Protein 1ELT (pdb70)

Sequence (236 aa):
VVGGRVAQPNSWPWQISLQYKSGSSYYHTCGGSLIRQGWVMTAAHCVDSARTWRVVLGEHNLNTNEGKEQIMTVNSVFIHSGWNSDDVAGGYDIALLRLNTQASLNSAVQLAALPPSNQILPNNNPCYITGWGKTSTGGPLSDSLKQAWLPSVDHATCSSSGWWGSTVKTTMVCAGGGANSGCNGDSGGPLNCQVNGSYYVHGVTSFVSSSGCNASKKPTVFTRVSAYISWMNGIM

Organism: Salmo salar (NCBI:txid8030)

Radius of gyration: 16.13 Å; Cα contacts (8 Å, |Δi|>4): 639; chains: 1; bounding box: 45×37×40 Å

Secondary structure (DSSP, 8-state):
-BSSEEPPTTSSTTEEEEEEEETTEEEEEEEEEEEETTEEEE-HHHHSS---EEEEES-SBTTS--S--EEE-EEEEEE-TT--TT-GGG----EEEEESS----SSS--PPPPPPTT--PPTT--EEEEES--SSTT-PPPSB-EEEE--EE-HHHHTSTTTTGGGS-TTEEEE--SS-B--TT-TT-EEEEEETTEEEEEEEEEE--SS-TT-TT--EEEEEGGGGHHHHHHH-

Structure (mmCIF, N/CA/C/O backbone):
data_1ELT
#
_entry.id   1ELT
#
_cell.length_a   68.000
_cell.length_b   68.000
_cell.length_c   83.980
_cell.angle_alpha   90.00
_cell.angle_beta   90.00
_cell.angle_gamma   90.00
#
_symmetry.space_group_name_H-M   'P 41 21 2'
#
loop_
_entity.id
_entity.type
_entity.pdbx_description
1 polymer ELASTASE
2 non-polymer 'CALCIUM ION'
3 water water
#
loop_
_atom_site.group_PDB
_atom_site.id
_atom_site.type_symbol
_atom_site.label_atom_id
_atom_site.label_alt_id
_atom_site.label_comp_id
_atom_site.label_asym_id
_atom_site.label_entity_id
_atom_site.label_seq_id
_atom_site.pdbx_PDB_ins_code
_atom_site.Cartn_x
_atom_site.Cartn_y
_atom_site.Cartn_z
_atom_site.occupancy
_atom_site.B_iso_or_equiv
_atom_site.auth_seq_id
_atom_site.auth_comp_id
_atom_site.auth_asym_id
_atom_site.auth_atom_id
_atom_site.pdbx_PDB_model_num
ATOM 1 N N . VAL A 1 1 ? 8.849 37.486 87.137 1.00 8.65 16 VAL A N 1
ATOM 2 C CA . VAL A 1 1 ? 9.357 37.572 88.540 1.00 9.34 16 VAL A CA 1
ATOM 3 C C . VAL A 1 1 ? 9.207 36.194 89.200 1.00 11.19 16 VAL A C 1
ATOM 4 O O . VAL A 1 1 ? 8.118 35.610 89.174 1.00 10.10 16 VAL A O 1
ATOM 8 N N . VAL A 1 2 ? 10.316 35.657 89.711 1.00 10.96 17 VAL A N 1
ATOM 9 C CA . VAL A 1 2 ? 10.314 34.355 90.381 1.00 11.14 17 VAL A CA 1
ATOM 10 C C . VAL A 1 2 ? 10.228 34.621 91.888 1.00 11.29 17 VAL A C 1
ATOM 11 O O . VAL A 1 2 ? 11.012 35.406 92.442 1.00 12.01 17 VAL A O 1
ATOM 15 N N . GLY A 1 3 ? 9.264 33.978 92.543 1.00 11.24 18 GLY A N 1
ATOM 16 C CA . GLY A 1 3 ? 9.069 34.181 93.967 1.00 10.87 18 GLY A CA 1
ATOM 17 C C . GLY A 1 3 ? 8.169 35.391 94.130 1.00 11.60 18 GLY A C 1
ATOM 18 O O . GLY A 1 3 ? 7.509 35.805 93.175 1.00 12.85 18 GLY A O 1
ATOM 19 N N . GLY A 1 4 ? 8.127 35.959 95.324 1.00 11.79 19 GLY A N 1
ATOM 20 C CA . GLY A 1 4 ? 7.293 37.126 95.540 1.00 13.55 19 GLY A CA 1
ATOM 21 C C . GLY A 1 4 ? 5.805 36.843 95.450 1.00 14.40 19 GLY A C 1
ATOM 22 O O . GLY A 1 4 ? 5.351 35.737 95.767 1.00 14.39 19 GLY A O 1
ATOM 23 N N . ARG A 1 5 ? 5.047 37.821 94.970 1.00 14.31 20 ARG A N 1
ATOM 24 C CA . ARG A 1 5 ? 3.599 37.663 94.884 1.00 17.39 20 ARG A CA 1
ATOM 25 C C . ARG A 1 5 ? 3.004 38.654 93.898 1.00 15.26 20 ARG A C 1
ATOM 26 O O . ARG A 1 5 ? 3.684 39.579 93.462 1.00 14.34 20 ARG A O 1
ATOM 34 N N . VAL A 1 6 ? 1.724 38.461 93.573 1.00 13.35 21 VAL A N 1
ATOM 35 C CA . VAL A 1 6 ? 1.005 39.361 92.678 1.00 13.01 21 VAL A CA 1
ATOM 36 C C . VAL A 1 6 ? 0.836 40.688 93.440 1.00 12.71 21 VAL A C 1
ATOM 37 O O . VAL A 1 6 ? 0.482 40.697 94.627 1.00 14.47 21 VAL A O 1
ATOM 41 N N . ALA A 1 7 ? 1.168 41.802 92.792 1.00 10.87 22 ALA A N 1
ATOM 42 C CA . ALA A 1 7 ? 1.056 43.114 93.428 1.00 10.03 22 ALA A CA 1
ATOM 43 C C . ALA A 1 7 ? -0.394 43.551 93.548 1.00 11.03 22 ALA A C 1
ATOM 44 O O . ALA A 1 7 ? -1.261 43.025 92.850 1.00 9.86 22 ALA A O 1
ATOM 46 N N . GLN A 1 8 ? -0.665 44.491 94.448 1.00 11.67 23 GLN A N 1
ATOM 47 C CA . GLN A 1 8 ? -2.019 45.026 94.546 1.00 14.33 23 GLN A CA 1
ATOM 48 C C . GLN A 1 8 ? -2.131 45.872 93.273 1.00 14.12 23 GLN A C 1
ATOM 49 O O . GLN A 1 8 ? -1.170 46.546 92.875 1.00 13.16 23 GLN A O 1
ATOM 60 N N . PRO A 1 9 ? -3.297 45.833 92.597 1.00 13.88 24 PRO A N 1
ATOM 61 C CA . PRO A 1 9 ? -3.472 46.598 91.357 1.00 11.77 24 PRO A CA 1
ATOM 62 C C . PRO A 1 9 ? -3.071 48.050 91.440 1.00 10.57 24 PRO A C 1
ATOM 63 O O . PRO A 1 9 ? -3.420 48.750 92.387 1.00 11.78 24 PRO A O 1
ATOM 67 N N . ASN A 1 10 ? -2.272 48.479 90.472 1.00 10.87 25 ASN A N 1
ATOM 68 C CA . ASN A 1 10 ? -1.834 49.867 90.368 1.00 11.46 25 ASN A CA 1
ATOM 69 C C . ASN A 1 10 ? -1.035 50.429 91.557 1.00 11.81 25 ASN A C 1
ATOM 70 O O . ASN A 1 10 ? -1.035 51.645 91.786 1.00 12.76 25 ASN A O 1
ATOM 75 N N . SER A 1 11 ? -0.321 49.564 92.281 1.00 11.12 26 SER A N 1
ATOM 76 C CA . SER A 1 11 ? 0.477 50.010 93.421 1.00 11.18 26 SER A CA 1
ATOM 77 C C . SER A 1 11 ? 1.890 50.488 93.054 1.00 9.76 26 SER A C 1
ATOM 78 O O . SER A 1 11 ? 2.607 50.999 93.901 1.00 11.22 26 SER A O 1
ATOM 81 N N . TRP A 1 12 ? 2.299 50.291 91.804 1.00 8.98 27 TRP A N 1
ATOM 82 C CA . TRP A 1 12 ? 3.618 50.743 91.319 1.00 8.78 27 TRP A CA 1
ATOM 83 C C . TRP A 1 12 ? 3.223 51.506 90.056 1.00 8.13 27 TRP A C 1
ATOM 84 O O . TRP A 1 12 ? 3.459 51.049 88.928 1.00 8.56 27 TRP A O 1
ATOM 95 N N . PRO A 1 13 ? 2.678 52.722 90.230 1.00 9.08 28 PRO A N 1
ATOM 96 C CA . PRO A 1 13 ? 2.210 53.556 89.117 1.00 9.02 28 PRO A CA 1
ATOM 97 C C . PRO A 1 13 ? 3.112 53.988 87.975 1.00 7.87 28 PRO A C 1
ATOM 98 O O . PRO A 1 13 ? 2.610 54.469 86.963 1.00 8.49 28 PRO A O 1
ATOM 102 N N . TRP A 1 14 ? 4.419 53.838 88.124 1.00 6.39 29 TRP A N 1
ATOM 103 C CA . TRP A 1 14 ? 5.341 54.207 87.044 1.00 7.24 29 TRP A CA 1
ATOM 104 C C . TRP A 1 14 ? 5.717 52.987 86.193 1.00 6.87 29 TRP A C 1
ATOM 105 O O . TRP A 1 14 ? 6.399 53.129 85.178 1.00 7.69 29 TRP A O 1
ATOM 116 N N . GLN A 1 15 ? 5.295 51.791 86.611 1.00 5.94 30 GLN A N 1
ATOM 117 C CA . GLN A 1 15 ? 5.602 50.565 85.864 1.00 6.80 30 GLN A CA 1
ATOM 118 C C . GLN A 1 15 ? 4.846 50.558 84.540 1.00 6.72 30 GLN A C 1
ATOM 119 O O . GLN A 1 15 ? 3.643 50.832 84.514 1.00 7.51 30 GLN A O 1
ATOM 125 N N . ILE A 1 16 ? 5.539 50.233 83.451 1.00 6.39 31 ILE A N 1
ATOM 126 C CA . ILE A 1 16 ? 4.896 50.158 82.145 1.00 6.53 31 ILE A CA 1
ATOM 127 C C . ILE A 1 16 ? 5.168 48.797 81.508 1.00 7.33 31 ILE A C 1
ATOM 128 O O . ILE A 1 16 ? 6.088 48.077 81.921 1.00 6.81 31 ILE A O 1
ATOM 133 N N . SER A 1 17 ? 4.319 48.417 80.560 1.00 7.16 32 SER A N 1
ATOM 134 C CA . SER A 1 17 ? 4.483 47.168 79.821 1.00 7.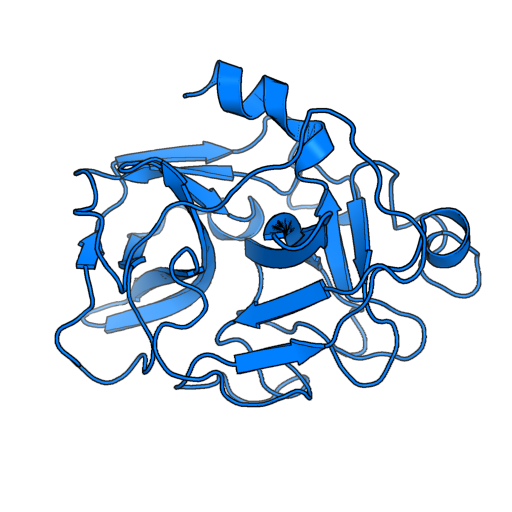14 32 SER A CA 1
ATOM 135 C C . SER A 1 17 ? 4.816 47.556 78.366 1.00 7.69 32 SER A C 1
ATOM 136 O O . SER A 1 17 ? 4.083 48.331 77.752 1.00 7.08 32 SER A O 1
ATOM 139 N N . LEU A 1 18 ? 5.946 47.065 77.855 1.00 6.45 33 LEU A N 1
ATOM 140 C CA . LEU A 1 18 ? 6.379 47.335 76.487 1.00 6.10 33 LEU A CA 1
ATOM 141 C C . LEU A 1 18 ? 6.026 46.105 75.670 1.00 6.91 33 LEU A C 1
ATOM 142 O O . LEU A 1 18 ? 6.488 44.979 75.963 1.00 6.64 33 LEU A O 1
ATOM 147 N N . GLN A 1 19 ? 5.210 46.323 74.647 1.00 6.77 34 GLN A N 1
ATOM 148 C CA . GLN A 1 19 ? 4.719 45.246 73.795 1.00 7.76 34 GLN A CA 1
ATOM 149 C C . GLN A 1 19 ? 5.028 45.501 72.324 1.00 8.32 34 GLN A C 1
ATOM 150 O O . GLN A 1 19 ? 5.207 46.645 71.921 1.00 8.91 34 GLN A O 1
ATOM 156 N N . TYR A 1 20 ? 5.105 44.439 71.528 1.00 7.31 35 TYR A N 1
ATOM 157 C CA . TYR A 1 20 ? 5.366 44.592 70.099 1.00 8.07 35 TYR A CA 1
ATOM 158 C C . TYR A 1 20 ? 4.240 43.921 69.317 1.00 7.89 35 TYR A C 1
ATOM 159 O O . TYR A 1 20 ? 3.620 42.963 69.784 1.00 9.01 35 TYR A O 1
ATOM 168 N N . LYS A 1 21 ? 3.977 44.437 68.128 1.00 8.74 36 LYS A N 1
ATOM 169 C CA . LYS A 1 21 ? 2.918 43.924 67.281 1.00 10.16 36 LYS A CA 1
ATOM 170 C C . LYS A 1 21 ? 3.335 42.699 66.491 1.00 11.13 36 LYS A C 1
ATOM 171 O O . LYS A 1 21 ? 4.467 42.615 66.017 1.00 11.39 36 LYS A O 1
ATOM 177 N N . SER A 1 22 A 2.430 41.739 66.369 1.00 11.29 36 SER A N 1
ATOM 178 C CA . SER A 1 22 A 2.686 40.554 65.574 1.00 13.01 36 SER A CA 1
ATOM 179 C C . SER A 1 22 A 1.322 40.195 65.041 1.00 15.37 36 SER A C 1
ATOM 180 O O . SER A 1 22 A 0.485 39.657 65.769 1.00 15.50 36 SER A O 1
ATOM 183 N N . GLY A 1 23 B 1.089 40.527 63.777 1.00 18.37 36 GLY A N 1
ATOM 184 C CA . GLY A 1 23 B -0.215 40.265 63.193 1.00 21.96 36 GLY A CA 1
ATOM 185 C C . GLY A 1 23 B -1.194 41.209 63.875 1.00 23.64 36 GLY A C 1
ATOM 186 O O . GLY A 1 23 B -0.904 42.394 64.030 1.00 25.17 36 GLY A O 1
ATOM 187 N N . SER A 1 24 C -2.315 40.684 64.350 1.00 25.63 36 SER A N 1
ATOM 188 C CA . SER A 1 24 C -3.313 41.515 65.021 1.00 27.54 36 SER A CA 1
ATOM 189 C C . SER A 1 24 C -3.066 41.600 66.517 1.00 26.57 36 SER A C 1
ATOM 190 O O . SER A 1 24 C -3.766 42.332 67.225 1.00 29.00 36 SER A O 1
ATOM 193 N N . SER A 1 25 ? -2.046 40.897 66.993 1.00 22.63 37 SER A N 1
ATOM 194 C CA . SER A 1 25 ? -1.761 40.871 68.417 1.00 20.65 37 SER A CA 1
ATOM 195 C C . SER A 1 25 ? -0.564 41.693 68.845 1.00 16.25 37 SER A C 1
ATOM 196 O O . SER A 1 25 ? 0.264 42.079 68.024 1.00 15.51 37 SER A O 1
ATOM 199 N N . TYR A 1 26 ? -0.526 41.996 70.139 1.00 13.19 38 TYR A N 1
ATOM 200 C CA . TYR A 1 26 ? 0.591 42.699 70.763 1.00 10.96 38 TYR A CA 1
ATOM 201 C C . TYR A 1 26 ? 1.042 41.766 71.869 1.00 10.45 38 TYR A C 1
ATOM 202 O O . TYR A 1 26 ? 0.212 41.206 72.590 1.00 12.99 38 TYR A O 1
ATOM 211 N N . TYR A 1 27 ? 2.344 41.542 71.958 1.00 8.85 39 TYR A N 1
ATOM 212 C CA . TYR A 1 27 ? 2.901 40.647 72.965 1.00 8.55 39 TYR A CA 1
ATOM 213 C C . TYR A 1 27 ? 3.804 41.396 73.920 1.00 7.24 39 TYR A C 1
ATOM 214 O O . TYR A 1 27 ? 4.658 42.176 73.485 1.00 7.95 39 TYR A O 1
ATOM 223 N N . HIS A 1 28 ? 3.630 41.161 75.217 1.00 7.30 40 HIS A N 1
ATOM 224 C CA . HIS A 1 28 ? 4.479 41.799 76.223 1.00 6.53 40 HIS A CA 1
ATOM 225 C C . HIS A 1 28 ? 5.879 41.212 76.072 1.00 7.73 40 HIS A C 1
ATOM 226 O O . HIS A 1 28 ? 6.041 39.997 75.954 1.00 8.67 40 HIS A O 1
ATOM 233 N N . THR A 1 29 ? 6.892 42.068 76.125 1.00 7.18 41 THR A N 1
ATOM 234 C CA . THR A 1 29 ? 8.258 41.603 76.003 1.00 7.73 41 THR A CA 1
ATOM 235 C C . THR A 1 29 ? 9.181 42.203 77.075 1.00 8.41 41 THR A C 1
ATOM 236 O O . THR A 1 29 ? 10.140 41.559 77.500 1.00 7.75 41 THR A O 1
ATOM 240 N N . CYS A 1 30 ? 8.853 43.396 77.565 1.00 7.35 42 CYS A N 1
ATOM 241 C CA . CYS A 1 30 ? 9.694 44.040 78.570 1.00 5.93 42 CYS A CA 1
ATOM 242 C C . CYS A 1 30 ? 8.930 44.990 79.447 1.00 6.66 42 CYS A C 1
ATOM 243 O O . CYS A 1 30 ? 7.781 45.346 79.157 1.00 7.38 42 CYS A O 1
ATOM 246 N N . GLY A 1 31 ? 9.572 45.361 80.545 1.00 5.28 43 GLY A N 1
ATOM 247 C CA . GLY A 1 31 ? 9.001 46.334 81.455 1.00 7.11 43 GLY A CA 1
ATOM 248 C C . GLY A 1 31 ? 9.685 47.665 81.176 1.00 6.53 43 GLY A C 1
ATOM 249 O O . GLY A 1 31 ? 10.468 47.781 80.228 1.00 5.68 43 GLY A O 1
ATOM 250 N N . GLY A 1 32 ? 9.372 48.665 81.996 1.00 7.50 44 GLY A N 1
ATOM 251 C CA . GLY A 1 32 ? 9.965 49.987 81.858 1.00 6.58 44 GLY A CA 1
ATOM 252 C C . GLY A 1 32 ? 9.418 50.905 82.941 1.00 6.56 44 GLY A C 1
ATOM 253 O O . GLY A 1 32 ? 8.532 50.495 83.709 1.00 6.84 44 GLY A O 1
ATOM 254 N N . SER A 1 33 ? 9.911 52.143 82.990 1.00 5.84 45 SER A N 1
ATOM 255 C CA . SER A 1 33 ? 9.458 53.115 83.982 1.00 6.61 45 SER A CA 1
ATOM 256 C C . SER A 1 33 ? 9.108 54.442 83.319 1.00 7.16 45 SER A C 1
ATOM 257 O O . SER A 1 33 ? 9.847 54.923 82.457 1.00 7.67 45 SER A O 1
ATOM 260 N N . LEU A 1 34 ? 7.963 55.005 83.696 1.00 7.95 46 LEU A N 1
ATOM 261 C CA . LEU A 1 34 ? 7.532 56.305 83.177 1.00 7.04 46 LEU A CA 1
ATOM 262 C C . LEU A 1 34 ? 8.321 57.358 83.978 1.00 7.72 46 LEU A C 1
ATOM 263 O O . LEU A 1 34 ? 8.150 57.467 85.197 1.00 8.59 46 LEU A O 1
ATOM 268 N N . ILE A 1 35 ? 9.189 58.117 83.310 1.00 7.54 47 ILE A N 1
ATOM 269 C CA . ILE A 1 35 ? 10.019 59.105 84.009 1.00 9.79 47 ILE A CA 1
ATOM 270 C C . ILE A 1 35 ? 9.631 60.555 83.782 1.00 10.05 47 ILE A C 1
ATOM 271 O O . ILE A 1 35 ? 10.023 61.427 84.550 1.00 10.85 47 ILE A O 1
ATOM 276 N N . ARG A 1 36 ? 8.873 60.801 82.717 1.00 11.01 48 ARG A N 1
ATOM 277 C CA . ARG A 1 36 ? 8.345 62.130 82.396 1.00 11.72 48 ARG A CA 1
ATOM 278 C C . ARG A 1 36 ? 7.035 61.824 81.681 1.00 11.52 48 ARG A C 1
ATOM 279 O O . ARG A 1 36 ? 6.838 60.695 81.226 1.00 8.78 48 ARG A O 1
ATOM 287 N N . GLN A 1 37 ? 6.135 62.795 81.575 1.00 10.13 49 GLN A N 1
ATOM 288 C CA . GLN A 1 37 ? 4.864 62.517 80.912 1.00 11.59 49 GLN A CA 1
ATOM 289 C C . GLN A 1 37 ? 4.984 61.882 79.526 1.00 9.99 49 GLN A C 1
ATOM 290 O O . GLN A 1 37 ? 4.167 61.044 79.165 1.00 9.48 49 GLN A O 1
ATOM 296 N N . GLY A 1 38 ? 6.007 62.258 78.763 1.00 9.74 50 GLY A N 1
ATOM 297 C CA . GLY A 1 38 ? 6.171 61.690 77.439 1.00 8.65 50 GLY A CA 1
ATOM 298 C C . GLY A 1 38 ? 7.421 60.848 77.254 1.00 7.57 50 GLY A C 1
ATOM 299 O O . GLY A 1 38 ? 7.808 60.570 76.120 1.00 8.44 50 GLY A O 1
ATOM 300 N N . TRP A 1 39 ? 8.009 60.383 78.354 1.00 6.91 51 TRP A N 1
ATOM 301 C CA . TRP A 1 39 ? 9.248 59.609 78.285 1.00 7.42 51 TRP A CA 1
ATOM 302 C C . TRP A 1 39 ? 9.264 58.347 79.138 1.00 6.84 51 TRP A C 1
ATOM 303 O O . TRP A 1 39 ? 8.918 58.380 80.320 1.00 7.77 51 TRP A O 1
ATOM 314 N N . VAL A 1 40 ? 9.772 57.268 78.551 1.00 5.86 52 VAL A N 1
ATOM 315 C CA . VAL A 1 40 ? 9.897 55.990 79.229 1.00 6.93 52 VAL A CA 1
ATOM 316 C C . VAL A 1 40 ? 11.364 55.545 79.211 1.00 8.49 52 VAL A C 1
ATOM 317 O O . VAL A 1 40 ? 12.075 55.731 78.224 1.00 8.00 52 VAL A O 1
ATOM 321 N N . MET A 1 41 ? 11.806 54.973 80.324 1.00 8.27 53 MET A N 1
ATOM 322 C CA . MET A 1 41 ? 13.160 54.459 80.4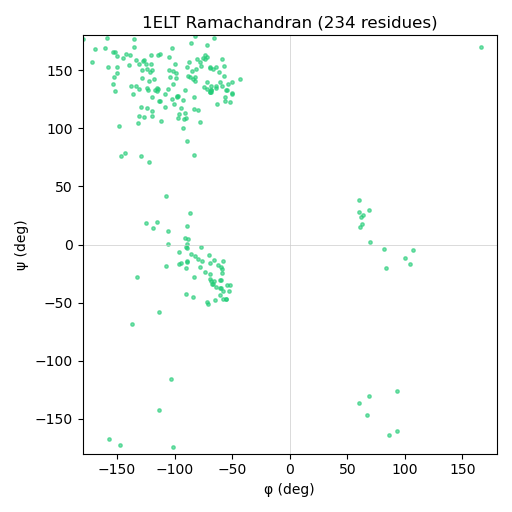66 1.00 7.82 53 MET A CA 1
ATOM 323 C C . MET A 1 41 ? 13.055 52.923 80.467 1.00 8.16 53 MET A C 1
ATOM 324 O O . MET A 1 41 ? 12.229 52.352 81.195 1.00 7.58 53 MET A O 1
ATOM 329 N N . THR A 1 42 ? 13.850 52.258 79.632 1.00 6.60 54 THR A N 1
ATOM 330 C CA . THR A 1 42 ? 13.823 50.799 79.571 1.00 6.27 54 THR A CA 1
ATOM 331 C C . THR A 1 42 ? 15.230 50.297 79.236 1.00 6.21 54 THR A C 1
ATOM 332 O O . THR A 1 42 ? 16.191 51.066 79.269 1.00 5.51 54 THR A O 1
ATOM 336 N N . ALA A 1 43 ? 15.370 49.004 78.982 1.00 6.25 55 ALA A N 1
ATOM 337 C CA . ALA A 1 43 ? 16.677 48.443 78.643 1.00 6.80 55 ALA A CA 1
ATOM 338 C C . ALA A 1 43 ? 16.933 48.522 77.133 1.00 7.67 55 ALA A C 1
ATOM 339 O O . ALA A 1 43 ? 16.015 48.363 76.318 1.00 8.17 55 ALA A O 1
ATOM 341 N N . ALA A 1 44 ? 18.190 48.746 76.761 1.00 6.71 56 ALA A N 1
ATOM 342 C CA . ALA A 1 44 ? 18.561 48.801 75.360 1.00 5.48 56 ALA A CA 1
ATOM 343 C C . ALA A 1 44 ? 18.256 47.467 74.655 1.00 6.14 56 ALA A C 1
ATOM 344 O O . ALA A 1 44 ? 17.808 47.462 73.500 1.00 6.84 56 ALA A O 1
ATOM 346 N N . HIS A 1 45 ? 18.458 46.342 75.348 1.00 4.73 57 HIS A N 1
ATOM 347 C CA . HIS A 1 45 ? 18.204 45.050 74.701 1.00 7.38 57 HIS A CA 1
ATOM 348 C C . HIS A 1 45 ? 16.736 44.806 74.354 1.00 7.83 57 HIS A C 1
ATOM 349 O O . HIS A 1 45 ? 16.422 43.900 73.580 1.00 9.14 57 HIS A O 1
ATOM 356 N N . CYS A 1 46 ? 15.845 45.630 74.902 1.00 6.37 58 CYS A N 1
ATOM 357 C CA . CYS A 1 46 ? 14.424 45.500 74.623 1.00 8.45 58 CYS A CA 1
ATOM 358 C C . CYS A 1 46 ? 14.009 46.182 73.336 1.00 9.04 58 CYS A C 1
ATOM 359 O O . CYS A 1 46 ? 13.047 45.762 72.693 1.00 9.82 58 CYS A O 1
ATOM 362 N N . VAL A 1 47 ? 14.745 47.221 72.951 1.00 8.56 59 VAL A N 1
ATOM 363 C CA . VAL A 1 47 ? 14.369 48.029 71.796 1.00 8.40 59 VAL A CA 1
ATOM 364 C C . VAL A 1 47 ? 15.404 48.205 70.701 1.00 8.63 59 VAL A C 1
ATOM 365 O O . VAL A 1 47 ? 15.257 49.091 69.858 1.00 8.31 59 VAL A O 1
ATOM 369 N N . ASP A 1 48 ? 16.414 47.342 70.672 1.00 8.78 60 ASP A N 1
ATOM 370 C CA . ASP A 1 48 ? 17.431 47.467 69.641 1.00 10.57 60 ASP A CA 1
ATOM 371 C C . ASP A 1 48 ? 17.083 46.743 68.325 1.00 13.23 60 ASP A C 1
ATOM 372 O O . ASP A 1 48 ? 17.961 46.315 67.571 1.00 13.82 60 ASP A O 1
ATOM 377 N N . SER A 1 49 ? 15.786 46.603 68.072 1.00 13.78 61 SER A N 1
ATOM 378 C CA . SER A 1 49 ? 15.271 46.003 66.846 1.00 12.94 61 SER A CA 1
ATOM 379 C C . SER A 1 49 ? 14.180 46.939 66.374 1.00 13.29 61 SER A C 1
ATOM 380 O O . SER A 1 49 ? 13.645 47.726 67.160 1.00 14.22 61 SER A O 1
ATOM 383 N N . ALA A 1 50 ? 13.855 46.864 65.092 1.00 12.53 62 ALA A N 1
ATOM 384 C CA . ALA A 1 50 ? 12.807 47.684 64.523 1.00 12.23 62 ALA A CA 1
ATOM 385 C C . ALA A 1 50 ? 11.470 46.939 64.650 1.00 13.34 62 ALA A C 1
ATOM 386 O O . ALA A 1 50 ? 11.116 46.126 63.800 1.00 17.07 62 ALA A O 1
ATOM 388 N N . ARG A 1 51 ? 10.771 47.140 65.759 1.00 11.78 63 ARG A N 1
ATOM 389 C CA . ARG A 1 51 ? 9.478 46.498 65.953 1.00 11.63 63 ARG A CA 1
ATOM 390 C C . ARG A 1 51 ? 8.435 47.594 66.134 1.00 11.30 63 ARG A C 1
ATOM 391 O O . ARG A 1 51 ? 8.790 48.753 66.345 1.00 11.60 63 ARG A O 1
ATOM 399 N N . THR A 1 52 ? 7.164 47.245 65.976 1.00 11.59 64 THR A N 1
ATOM 400 C CA . THR A 1 52 ? 6.086 48.210 66.177 1.00 11.54 64 THR A CA 1
ATOM 401 C C . THR A 1 52 ? 5.710 48.097 67.644 1.00 11.18 64 THR A C 1
ATOM 402 O O . THR A 1 52 ? 5.145 47.093 68.074 1.00 11.97 64 THR A O 1
ATOM 406 N N . TRP A 1 53 ? 6.053 49.126 68.406 1.00 10.38 65 TRP A N 1
ATOM 407 C CA . TRP A 1 53 ? 5.822 49.153 69.839 1.00 9.13 65 TRP A CA 1
ATOM 408 C C . TRP A 1 53 ? 4.495 49.697 70.346 1.00 9.46 65 TRP A C 1
ATOM 409 O O . TRP A 1 53 ? 3.863 50.560 69.739 1.00 10.57 65 TRP A O 1
ATOM 420 N N . ARG A 1 54 A 4.115 49.207 71.515 1.00 9.74 65 ARG A N 1
ATOM 421 C CA . ARG A 1 54 A 2.941 49.672 72.225 1.00 10.41 65 ARG A CA 1
ATOM 422 C C . ARG A 1 54 A 3.418 49.790 73.668 1.00 9.77 65 ARG A C 1
ATOM 423 O O . ARG A 1 54 A 4.074 48.873 74.185 1.00 10.07 65 ARG A O 1
ATOM 431 N N . VAL A 1 55 ? 3.163 50.933 74.291 1.00 7.61 66 VAL A N 1
ATOM 432 C CA . VAL A 1 55 ? 3.543 51.137 75.678 1.00 7.27 66 VAL A CA 1
ATOM 433 C C . VAL A 1 55 ? 2.243 51.258 76.467 1.00 8.68 66 VAL A C 1
ATOM 434 O O . VAL A 1 55 ? 1.390 52.077 76.129 1.00 8.97 66 VAL A O 1
ATOM 438 N N . VAL A 1 56 ? 2.068 50.411 77.478 1.00 6.55 67 VAL A N 1
ATOM 439 C CA . VAL A 1 56 ? 0.855 50.452 78.289 1.00 7.05 67 VAL A CA 1
ATOM 440 C C . VAL A 1 56 ? 1.133 50.999 79.688 1.00 6.09 67 VAL A C 1
ATOM 441 O O . VAL A 1 56 ? 1.942 50.429 80.440 1.00 6.81 67 VAL A O 1
ATOM 445 N N . LEU A 1 57 ? 0.497 52.121 80.011 1.00 5.71 68 LEU A N 1
ATOM 446 C CA . LEU A 1 57 ? 0.624 52.744 81.324 1.00 6.74 68 LEU A CA 1
ATOM 447 C C . LEU A 1 57 ? -0.616 52.342 82.141 1.00 7.83 68 LEU A C 1
ATOM 448 O O . LEU A 1 57 ? -1.665 52.038 81.557 1.00 8.47 68 LEU A O 1
ATOM 453 N N . GLY A 1 58 ? -0.495 52.351 83.469 1.00 7.61 69 GLY A N 1
ATOM 454 C CA . GLY A 1 58 ? -1.612 52.011 84.348 1.00 7.85 69 GLY A CA 1
ATOM 455 C C . GLY A 1 58 ? -2.122 50.583 84.222 1.00 9.33 69 GLY A C 1
ATOM 456 O O . GLY A 1 58 ? -3.267 50.281 84.583 1.00 9.10 69 GLY A O 1
ATOM 457 N N . GLU A 1 59 ? -1.242 49.695 83.774 1.00 8.85 70 GLU A N 1
ATOM 458 C CA . GLU A 1 59 ? -1.572 48.294 83.553 1.00 7.14 70 GLU A CA 1
ATOM 459 C C . GLU A 1 59 ? -1.466 47.412 84.798 1.00 7.40 70 GLU A C 1
ATOM 460 O O . GLU A 1 59 ? -0.744 47.727 85.744 1.00 7.53 70 GLU A O 1
ATOM 466 N N . HIS A 1 60 ? -2.299 46.377 84.841 1.00 7.05 71 HIS A N 1
ATOM 467 C CA . HIS A 1 60 ? -2.248 45.381 85.913 1.00 7.63 71 HIS A CA 1
ATOM 468 C C . HIS A 1 60 ? -2.406 43.984 85.301 1.00 7.09 71 HIS A C 1
ATOM 469 O O . HIS A 1 60 ? -1.479 43.178 85.368 1.00 7.89 71 HIS A O 1
ATOM 476 N N . ASN A 1 61 ? -3.596 43.687 84.773 1.00 8.01 72 ASN A N 1
ATOM 477 C CA . ASN A 1 61 ? -3.887 42.401 84.122 1.00 9.22 72 ASN A CA 1
ATOM 478 C C . ASN A 1 61 ? -3.718 42.613 82.628 1.00 9.01 72 ASN A C 1
ATOM 479 O O . ASN A 1 61 ? -4.516 43.320 82.002 1.00 6.69 72 ASN A O 1
ATOM 484 N N . LEU A 1 62 ? -2.662 42.047 82.063 1.00 8.64 73 LEU A N 1
ATOM 485 C CA . LEU A 1 62 ? -2.367 42.215 80.638 1.00 10.96 73 LEU A CA 1
ATOM 486 C C . LEU A 1 62 ? -3.475 41.851 79.646 1.00 12.01 73 LEU A C 1
ATOM 487 O O . LEU A 1 62 ? -3.639 42.510 78.619 1.00 12.18 73 LEU A O 1
ATOM 492 N N . ASN A 1 63 ? -4.249 40.825 79.976 1.00 13.94 74 ASN A N 1
ATOM 493 C CA . ASN A 1 63 ? -5.308 40.329 79.093 1.00 16.91 74 ASN A CA 1
ATOM 494 C C . ASN A 1 63 ? -6.694 40.946 79.295 1.00 17.22 74 ASN A C 1
ATOM 495 O O . ASN A 1 63 ? -7.647 40.498 78.667 1.00 19.06 74 ASN A O 1
ATOM 500 N N . THR A 1 64 ? -6.821 41.947 80.160 1.00 16.25 75 THR A N 1
ATOM 501 C CA . THR A 1 64 ? -8.130 42.531 80.430 1.00 17.22 75 THR A CA 1
ATOM 502 C C . THR A 1 64 ? -8.134 44.043 80.289 1.00 15.33 75 THR A C 1
ATOM 503 O O . THR A 1 64 ? -7.177 44.696 80.660 1.00 14.40 75 THR A O 1
ATOM 507 N N . ASN A 1 65 ? -9.210 44.607 79.776 1.00 11.92 76 ASN A N 1
ATOM 508 C CA . ASN A 1 65 ? -9.328 46.054 79.652 1.00 12.43 76 ASN A CA 1
ATOM 509 C C . ASN A 1 65 ? -10.026 46.466 80.955 1.00 11.80 76 ASN A C 1
ATOM 510 O O . ASN A 1 65 ? -11.239 46.340 81.078 1.00 13.21 76 ASN A O 1
ATOM 515 N N . GLU A 1 66 ? -9.244 46.956 81.911 1.00 10.05 77 GLU A N 1
ATOM 516 C CA . GLU A 1 66 ? -9.730 47.333 83.244 1.00 10.78 77 GLU A CA 1
ATOM 517 C C . GLU A 1 66 ? -10.210 48.779 83.404 1.00 11.59 77 GLU A C 1
ATOM 518 O O . GLU A 1 66 ? -10.855 49.127 84.397 1.00 11.05 77 GLU A O 1
ATOM 524 N N . GLY A 1 67 ? -9.869 49.624 82.440 1.00 10.44 78 GLY A N 1
ATOM 525 C CA . GLY A 1 67 ? -10.309 51.001 82.494 1.00 12.11 78 GLY A CA 1
ATOM 526 C C . GLY A 1 67 ? -9.314 52.023 82.996 1.00 14.38 78 GLY A C 1
ATOM 527 O O . GLY A 1 67 ? -9.569 53.220 82.863 1.00 16.95 78 GLY A O 1
ATOM 528 N N . LYS A 1 68 ? -8.198 51.587 83.570 1.00 12.22 79 LYS A N 1
ATOM 529 C CA . LYS A 1 68 ? -7.202 52.535 84.065 1.00 13.32 79 LYS A CA 1
ATOM 530 C C . LYS A 1 68 ? -5.953 52.627 83.186 1.00 12.44 79 LYS A C 1
ATOM 531 O O . LYS A 1 68 ? -5.056 53.423 83.447 1.00 13.38 79 LYS A O 1
ATOM 537 N N . GLU A 1 69 ? -5.930 51.868 82.105 1.00 9.47 80 GLU A N 1
ATOM 538 C CA . GLU A 1 69 ? -4.767 51.870 81.233 1.00 8.54 80 GLU A CA 1
ATOM 539 C C . GLU A 1 69 ? -4.740 53.041 80.260 1.00 8.86 80 GLU A C 1
ATOM 540 O O . GLU A 1 69 ? -5.790 53.560 79.862 1.00 8.57 80 GLU A O 1
ATOM 546 N N . GLN A 1 70 ? -3.529 53.448 79.884 1.00 7.33 81 GLN A N 1
ATOM 547 C CA . GLN A 1 70 ? -3.315 54.484 78.882 1.00 7.92 81 GLN A CA 1
ATOM 548 C C . GLN A 1 70 ? -2.381 53.848 77.853 1.00 8.38 81 GLN A C 1
ATOM 549 O O . GLN A 1 70 ? -1.244 53.498 78.167 1.00 9.45 81 GLN A O 1
ATOM 555 N N . ILE A 1 71 ? -2.926 53.573 76.671 1.00 7.76 82 ILE A N 1
ATOM 556 C CA . ILE A 1 71 ? -2.191 52.952 75.562 1.00 8.21 82 ILE A CA 1
ATOM 557 C C . ILE A 1 71 ? -1.440 54.054 74.821 1.00 8.25 82 ILE A C 1
ATOM 558 O O . ILE A 1 71 ? -2.047 55.056 74.425 1.00 8.25 82 ILE A O 1
ATOM 563 N N . MET A 1 72 ? -0.134 53.876 74.639 1.00 7.92 83 MET A N 1
ATOM 564 C CA . MET A 1 72 ? 0.706 54.887 73.975 1.00 8.64 83 MET A CA 1
ATOM 565 C C . MET A 1 72 ? 1.586 54.283 72.871 1.00 8.74 83 MET A C 1
ATOM 566 O O . MET A 1 72 ? 1.889 53.091 72.883 1.00 8.25 83 MET A O 1
ATOM 571 N N . THR A 1 73 ? 1.978 55.094 71.901 1.00 8.44 84 THR A N 1
ATOM 572 C CA . THR A 1 73 ? 2.864 54.610 70.861 1.00 9.64 84 THR A CA 1
ATOM 573 C C . THR A 1 73 ? 4.209 55.327 71.009 1.00 10.40 84 THR A C 1
ATOM 574 O O . THR A 1 73 ? 4.317 56.325 71.723 1.00 10.19 84 THR A O 1
ATOM 578 N N . VAL A 1 74 ? 5.244 54.796 70.371 1.00 11.98 85 VAL A N 1
ATOM 579 C CA . VAL A 1 74 ? 6.588 55.358 70.479 1.00 11.18 85 VAL A CA 1
ATOM 580 C C . VAL A 1 74 ? 6.974 56.183 69.261 1.00 12.37 85 VAL A C 1
ATOM 581 O O . VAL A 1 74 ? 6.895 55.708 68.137 1.00 11.94 85 VAL A O 1
ATOM 585 N N . ASN A 1 75 ? 7.369 57.427 69.502 1.00 11.59 86 ASN A N 1
ATOM 586 C CA . ASN A 1 75 ? 7.791 58.328 68.444 1.00 13.93 86 ASN A CA 1
ATOM 587 C C . ASN A 1 75 ? 9.270 58.095 68.093 1.00 14.67 86 ASN A C 1
ATOM 588 O O . ASN A 1 75 ? 9.625 57.972 66.916 1.00 15.34 86 ASN A O 1
ATOM 593 N N . SER A 1 76 ? 10.122 57.976 69.111 1.00 13.24 87 SER A N 1
ATOM 594 C CA . SER A 1 76 ? 11.548 57.790 68.870 1.00 13.85 87 SER A CA 1
ATOM 595 C C . SER A 1 76 ? 12.206 56.975 69.980 1.00 11.43 87 SER A C 1
ATOM 596 O O . SER A 1 76 ? 11.815 57.062 71.141 1.00 9.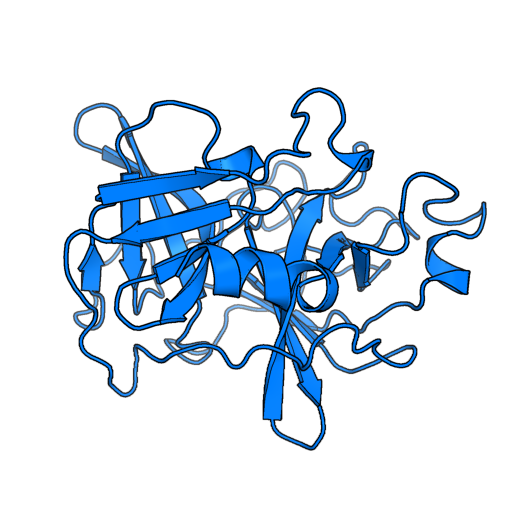61 87 SER A O 1
ATOM 599 N N . VAL A 1 77 ? 13.217 56.199 69.606 1.00 10.65 88 VAL A N 1
ATOM 600 C CA . VAL A 1 77 ? 13.964 55.366 70.536 1.00 9.45 88 VAL A CA 1
ATOM 601 C C . VAL A 1 77 ? 15.402 55.885 70.592 1.00 9.87 88 VAL A C 1
ATOM 602 O O . VAL A 1 77 ? 16.010 56.130 69.555 1.00 10.69 88 VAL A O 1
ATOM 606 N N . PHE A 1 78 ? 15.928 56.068 71.798 1.00 9.04 89 PHE A N 1
ATOM 607 C CA . PHE A 1 78 ? 17.303 56.544 72.002 1.00 10.76 89 PHE A CA 1
ATOM 608 C C . PHE A 1 78 ? 18.050 55.480 72.768 1.00 10.46 89 PHE A C 1
ATOM 609 O O . PHE A 1 78 ? 17.768 55.251 73.953 1.00 11.51 89 PHE A O 1
ATOM 617 N N . ILE A 1 79 ? 18.988 54.820 72.103 1.00 9.40 90 ILE A N 1
ATOM 618 C CA . ILE A 1 79 ? 19.772 53.779 72.750 1.00 10.47 90 ILE A CA 1
ATOM 619 C C . ILE A 1 79 ? 21.139 54.341 73.119 1.00 11.38 90 ILE A C 1
ATOM 620 O O . ILE A 1 79 ? 21.735 55.097 72.339 1.00 10.01 90 ILE A O 1
ATOM 625 N N . HIS A 1 80 ? 21.621 53.998 74.312 1.00 9.46 91 HIS A N 1
ATOM 626 C CA . HIS A 1 80 ? 22.912 54.494 74.756 1.00 9.81 91 HIS A CA 1
ATOM 627 C C . HIS A 1 80 ? 23.988 54.130 73.734 1.00 10.11 91 HIS A C 1
ATOM 628 O O . HIS A 1 80 ? 24.057 52.981 73.280 1.00 9.30 91 HIS A O 1
ATOM 635 N N . SER A 1 81 ? 24.822 55.108 73.379 1.00 11.02 92 SER A N 1
ATOM 636 C CA . SER A 1 81 ? 25.905 54.902 72.406 1.00 12.84 92 SER A CA 1
ATOM 637 C C . SER A 1 81 ? 26.934 53.823 72.772 1.00 10.32 92 SER A C 1
ATOM 638 O O . SER A 1 81 ? 27.645 53.323 71.909 1.00 12.70 92 SER A O 1
ATOM 641 N N . GLY A 1 82 ? 27.031 53.487 74.053 1.00 9.39 93 GLY A N 1
ATOM 642 C CA . GLY A 1 82 ? 27.977 52.470 74.482 1.00 9.33 93 GLY A CA 1
ATOM 643 C C . GLY A 1 82 ? 27.431 51.049 74.472 1.00 8.53 93 GLY A C 1
ATOM 644 O O . GLY A 1 82 ? 28.167 50.098 74.733 1.00 9.38 93 GLY A O 1
ATOM 645 N N . TRP A 1 83 ? 26.154 50.893 74.135 1.00 8.33 94 TRP A N 1
ATOM 646 C CA . TRP A 1 83 ? 25.520 49.577 74.133 1.00 6.81 94 TRP A CA 1
ATOM 647 C C . TRP A 1 83 ? 26.028 48.630 73.056 1.00 7.79 94 TRP A C 1
ATOM 648 O O . TRP A 1 83 ? 26.132 49.009 71.879 1.00 7.03 94 TRP A O 1
ATOM 659 N N . ASN A 1 84 ? 26.353 47.403 73.462 1.00 7.14 95 ASN A N 1
ATOM 660 C CA . ASN A 1 84 ? 26.775 46.369 72.522 1.00 7.81 95 ASN A CA 1
ATOM 661 C C . ASN A 1 84 ? 25.961 45.117 72.853 1.00 7.96 95 ASN A C 1
ATOM 662 O O . ASN A 1 84 ? 26.220 44.447 73.851 1.00 8.30 95 ASN A O 1
ATOM 667 N N . SER A 1 85 ? 24.964 44.813 72.023 1.00 10.66 96 SER A N 1
ATOM 668 C CA . SER A 1 85 ? 24.105 43.648 72.255 1.00 12.45 96 SER A CA 1
ATOM 669 C C . SER A 1 85 ? 24.867 42.341 72.273 1.00 12.72 96 SER A C 1
ATOM 670 O O . SER A 1 85 ? 24.350 41.337 72.757 1.00 14.05 96 SER A O 1
ATOM 673 N N . ASP A 1 86 ? 26.069 42.334 71.700 1.00 10.62 97 ASP A N 1
ATOM 674 C CA . ASP A 1 86 ? 26.874 41.129 71.688 1.00 11.54 97 ASP A CA 1
ATOM 675 C C . ASP A 1 86 ? 27.559 40.938 73.024 1.00 11.81 97 ASP A C 1
ATOM 676 O O . ASP A 1 86 ? 28.107 39.877 73.288 1.00 14.19 97 ASP A O 1
ATOM 681 N N . ASP A 1 87 ? 27.539 41.965 73.861 1.00 10.47 98 ASP A N 1
ATOM 682 C CA . ASP A 1 87 ? 28.193 41.880 75.155 1.00 11.74 98 ASP A CA 1
ATOM 683 C C . ASP A 1 87 ? 27.362 42.622 76.200 1.00 12.29 98 ASP A C 1
ATOM 684 O O . ASP A 1 87 ? 27.687 43.750 76.587 1.00 11.60 98 ASP A O 1
ATOM 689 N N . VAL A 1 88 ? 26.295 41.980 76.669 1.00 12.26 99 VAL A N 1
ATOM 690 C CA . VAL A 1 88 ? 25.422 42.603 77.668 1.00 13.61 99 VAL A CA 1
ATOM 691 C C . VAL A 1 88 ? 26.180 42.928 78.962 1.00 12.51 99 VAL A C 1
ATOM 692 O O . VAL A 1 88 ? 25.879 43.921 79.617 1.00 13.53 99 VAL A O 1
ATOM 696 N N . ALA A 1 89 A 27.203 42.135 79.289 1.00 12.47 99 ALA A N 1
ATOM 697 C CA . ALA A 1 89 A 28.000 42.368 80.498 1.00 12.22 99 ALA A CA 1
ATOM 698 C C . ALA A 1 89 A 28.879 43.621 80.424 1.00 11.97 99 ALA A C 1
ATOM 699 O O . ALA A 1 89 A 29.491 44.009 81.415 1.00 12.79 99 ALA A O 1
ATOM 701 N N . GLY A 1 90 B 28.974 44.236 79.249 1.00 11.54 99 GLY A N 1
ATOM 702 C CA . GLY A 1 90 B 29.748 45.459 79.125 1.00 10.76 99 GLY A CA 1
ATOM 703 C C . GLY A 1 90 B 28.997 46.657 79.716 1.00 10.39 99 GLY A C 1
ATOM 704 O O . GLY A 1 90 B 29.588 47.713 79.963 1.00 10.41 99 GLY A O 1
ATOM 705 N N . GLY A 1 91 ? 27.698 46.493 79.966 1.00 10.12 100 GLY A N 1
ATOM 706 C CA . GLY A 1 91 ? 26.909 47.577 80.523 1.00 8.62 100 GLY A CA 1
ATOM 707 C C . GLY A 1 91 ? 26.213 48.426 79.467 1.00 8.63 100 GLY A C 1
ATOM 708 O O . GLY A 1 91 ? 26.026 47.981 78.328 1.00 7.73 100 GLY A O 1
ATOM 709 N N . TYR A 1 92 ? 25.821 49.642 79.852 1.00 8.32 101 TYR A N 1
ATOM 710 C CA . TYR A 1 92 ? 25.130 50.582 78.962 1.00 8.36 101 TYR A CA 1
ATOM 711 C C . TYR A 1 92 ? 23.780 50.052 78.466 1.00 7.05 101 TYR A C 1
ATOM 712 O O . TYR A 1 92 ? 23.302 50.459 77.394 1.00 6.88 101 TYR A O 1
ATOM 721 N N . ASP A 1 93 ? 23.182 49.131 79.223 1.00 5.79 102 ASP A N 1
ATOM 722 C CA . ASP A 1 93 ? 21.897 48.553 78.840 1.00 6.65 102 ASP A CA 1
ATOM 723 C C . ASP A 1 93 ? 20.776 49.504 79.286 1.00 6.75 102 ASP A C 1
ATOM 724 O O . ASP A 1 93 ? 20.083 49.256 80.275 1.00 6.79 102 ASP A O 1
ATOM 729 N N . ILE A 1 94 ? 20.599 50.587 78.534 1.00 5.98 103 ILE A N 1
ATOM 730 C CA . ILE A 1 94 ? 19.591 51.592 78.856 1.00 7.62 103 ILE A CA 1
ATOM 731 C C . ILE A 1 94 ? 19.137 52.300 77.580 1.00 8.22 103 ILE A C 1
ATOM 732 O O . ILE A 1 94 ? 19.930 52.497 76.638 1.00 8.77 103 ILE A O 1
ATOM 737 N N . ALA A 1 95 ? 17.853 52.630 77.528 1.00 7.76 104 ALA A N 1
ATOM 738 C CA . ALA A 1 95 ? 17.287 53.311 76.372 1.00 7.09 104 ALA A CA 1
ATOM 739 C C . ALA A 1 95 ? 16.130 54.176 76.832 1.00 7.86 104 ALA A C 1
ATOM 740 O O . ALA A 1 95 ? 15.522 53.909 77.871 1.00 7.62 104 ALA A O 1
ATOM 742 N N . LEU A 1 96 ? 15.871 55.244 76.090 1.00 6.58 105 LEU A N 1
ATOM 743 C CA . LEU A 1 96 ? 14.761 56.138 76.395 1.00 6.43 105 LEU A CA 1
ATOM 744 C C . LEU A 1 96 ? 13.824 56.096 75.208 1.00 8.15 105 LEU A C 1
ATOM 745 O O . LEU A 1 96 ? 14.266 56.015 74.057 1.00 8.06 105 LEU A O 1
ATOM 750 N N . LEU A 1 97 ? 12.533 56.142 75.492 1.00 7.44 106 LEU A N 1
ATOM 751 C CA . LEU A 1 97 ? 11.515 56.130 74.453 1.00 8.14 106 LEU A CA 1
ATOM 752 C C . LEU A 1 97 ? 10.725 57.419 74.576 1.00 9.77 106 LEU A C 1
ATOM 753 O O . LEU A 1 97 ? 10.232 57.745 75.662 1.00 8.12 106 LEU A O 1
ATOM 758 N N . ARG A 1 98 ? 10.623 58.148 73.473 1.00 9.92 107 ARG A N 1
ATOM 759 C CA . ARG A 1 98 ? 9.845 59.378 73.425 1.00 12.31 107 ARG A CA 1
ATOM 760 C C . ARG A 1 98 ? 8.488 58.925 72.902 1.00 10.80 107 ARG A C 1
ATOM 761 O O . ARG A 1 98 ? 8.405 58.394 71.799 1.00 11.37 107 ARG A O 1
ATOM 769 N N . LEU A 1 99 ? 7.440 59.093 73.703 1.00 10.76 108 LEU A N 1
ATOM 770 C CA . LEU A 1 99 ? 6.084 58.688 73.315 1.00 9.68 108 LEU A CA 1
ATOM 771 C C . LEU A 1 99 ? 5.464 59.716 72.358 1.00 9.92 108 LEU A C 1
ATOM 772 O O . LEU A 1 99 ? 5.885 60.885 72.318 1.00 9.69 108 LEU A O 1
ATOM 777 N N . ASN A 1 100 ? 4.477 59.281 71.581 1.00 9.27 109 ASN A N 1
ATOM 778 C CA . ASN A 1 100 ? 3.807 60.177 70.643 1.00 10.00 109 ASN A CA 1
ATOM 779 C C . ASN A 1 100 ? 2.954 61.250 71.324 1.00 10.98 109 ASN A C 1
ATOM 780 O O . ASN A 1 100 ? 2.734 62.321 70.757 1.00 13.05 109 ASN A O 1
ATOM 785 N N . THR A 1 101 ? 2.417 60.943 72.499 1.00 10.20 110 THR A N 1
ATOM 786 C CA . THR A 1 101 ? 1.630 61.906 73.256 1.00 11.40 110 THR A CA 1
ATOM 787 C C . THR A 1 101 ? 2.093 61.833 74.704 1.00 11.56 110 THR A C 1
ATOM 788 O O . THR A 1 101 ? 2.959 61.020 75.039 1.00 15.09 110 THR A O 1
ATOM 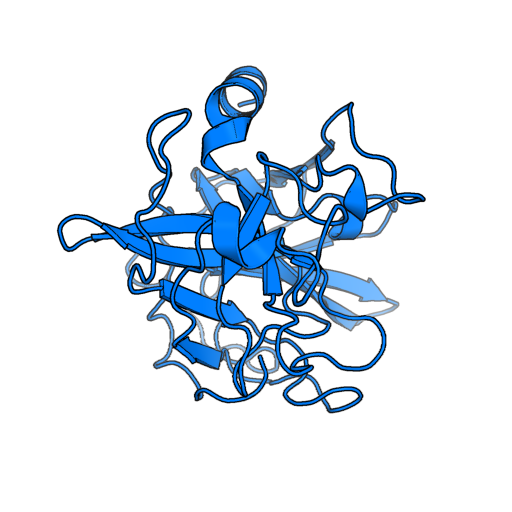792 N N . GLN A 1 102 ? 1.550 62.689 75.564 1.00 11.23 111 GLN A N 1
ATOM 793 C CA . GLN A 1 102 ? 1.933 62.699 76.976 1.00 11.60 111 GLN A CA 1
ATOM 794 C C . GLN A 1 102 ? 0.861 62.056 77.835 1.00 11.54 111 GLN A C 1
ATOM 795 O O . GLN A 1 102 ? -0.336 62.208 77.573 1.00 10.98 111 GLN A O 1
ATOM 801 N N . ALA A 1 103 ? 1.296 61.353 78.872 1.00 9.66 112 ALA A N 1
ATOM 802 C CA . ALA A 1 103 ? 0.385 60.686 79.790 1.00 10.00 112 ALA A CA 1
ATOM 803 C C . ALA A 1 103 ? -0.396 61.675 80.644 1.00 10.45 112 ALA A C 1
ATOM 804 O O . ALA A 1 103 ? 0.068 62.792 80.908 1.00 9.49 112 ALA A O 1
ATOM 806 N N . SER A 1 104 ? -1.591 61.264 81.050 1.00 9.92 113 SER A N 1
ATOM 807 C CA . SER A 1 104 ? -2.405 62.061 81.947 1.00 11.22 113 SER A CA 1
ATOM 808 C C . SER A 1 104 ? -2.076 61.447 83.303 1.00 11.16 113 SER A C 1
ATOM 809 O O . SER A 1 104 ? -2.391 60.283 83.553 1.00 10.99 113 SER A O 1
ATOM 814 N N . LEU A 1 105 ? -1.401 62.202 84.162 1.00 10.30 114 LEU A N 1
ATOM 815 C CA . LEU A 1 105 ? -1.047 61.673 85.471 1.00 10.29 114 LEU A CA 1
ATOM 816 C C . LEU A 1 105 ? -2.259 61.614 86.377 1.00 11.40 114 LEU A C 1
ATOM 817 O O . LEU A 1 105 ? -3.076 62.547 86.413 1.00 12.12 114 LEU A O 1
ATOM 822 N N . ASN A 1 106 ? -2.394 60.497 87.080 1.00 10.68 115 ASN A N 1
ATOM 823 C CA . ASN A 1 106 ? -3.493 60.289 88.016 1.00 10.63 115 ASN A CA 1
ATOM 824 C C . ASN A 1 106 ? -3.084 59.234 89.045 1.00 11.42 115 ASN A C 1
ATOM 825 O O . ASN A 1 106 ? -1.921 58.865 89.109 1.00 11.77 115 ASN A O 1
ATOM 830 N N . SER A 1 107 ? -4.031 58.725 89.823 1.00 12.45 116 SER A N 1
ATOM 831 C CA . SER A 1 107 ? -3.708 57.731 90.840 1.00 13.49 116 SER A CA 1
ATOM 832 C C . SER A 1 107 ? -3.069 56.444 90.304 1.00 13.49 116 SER A C 1
ATOM 833 O O . SER A 1 107 ? -2.264 55.826 90.994 1.00 16.36 116 SER A O 1
ATOM 836 N N . ALA A 1 108 ? -3.412 56.052 89.080 1.00 12.15 117 ALA A N 1
ATOM 837 C CA . ALA A 1 108 ? -2.876 54.827 88.489 1.00 10.23 117 ALA A CA 1
ATOM 838 C C . ALA A 1 108 ? -1.640 55.047 87.623 1.00 9.38 117 ALA A C 1
ATOM 839 O O . ALA A 1 108 ? -0.926 54.086 87.300 1.00 9.72 117 ALA A O 1
ATOM 841 N N . VAL A 1 109 ? -1.392 56.298 87.237 1.00 9.13 118 VAL A N 1
ATOM 842 C CA . VAL A 1 109 ? -0.266 56.637 86.367 1.00 8.91 118 VAL A CA 1
ATOM 843 C C . VAL A 1 109 ? 0.530 57.801 86.933 1.00 10.00 118 VAL A C 1
ATOM 844 O O . VAL A 1 109 ? 0.071 58.949 86.927 1.00 8.97 118 VAL A O 1
ATOM 848 N N . GLN A 1 110 ? 1.743 57.508 87.381 1.00 10.11 119 GLN A N 1
ATOM 849 C CA . GLN A 1 110 ? 2.603 58.523 87.971 1.00 11.46 119 GLN A CA 1
ATOM 850 C C . GLN A 1 110 ? 4.054 58.389 87.525 1.00 11.03 119 GLN A C 1
ATOM 851 O O . GLN A 1 110 ? 4.475 57.331 87.047 1.00 10.33 119 GLN A O 1
ATOM 857 N N . LEU A 1 111 ? 4.822 59.455 87.730 1.00 10.01 120 LEU A N 1
ATOM 858 C CA . LEU A 1 111 ? 6.224 59.471 87.349 1.00 9.45 120 LEU A CA 1
ATOM 859 C C . LEU A 1 111 ? 7.102 58.837 88.424 1.00 10.51 120 LEU A C 1
ATOM 860 O O . LEU A 1 111 ? 6.841 58.971 89.621 1.00 12.01 120 LEU A O 1
ATOM 865 N N . ALA A 1 112 ? 8.124 58.117 87.985 1.00 9.36 121 ALA A N 1
ATOM 866 C CA . ALA A 1 112 ? 9.065 57.482 88.897 1.00 9.02 121 ALA A CA 1
ATOM 867 C C . ALA A 1 112 ? 10.008 58.562 89.423 1.00 10.25 121 ALA A C 1
ATOM 868 O O . ALA A 1 112 ? 10.211 59.591 88.772 1.00 12.42 121 ALA A O 1
ATOM 870 N N . ALA A 1 113 ? 10.557 58.348 90.611 1.00 8.85 122 ALA A N 1
ATOM 871 C CA . ALA A 1 113 ? 11.510 59.285 91.177 1.00 9.85 122 ALA A CA 1
ATOM 872 C C . ALA A 1 113 ? 12.883 58.689 90.867 1.00 11.09 122 ALA A C 1
ATOM 873 O O . ALA A 1 113 ? 13.130 57.507 91.134 1.00 12.16 122 ALA A O 1
ATOM 875 N N . LEU A 1 114 ? 13.756 59.481 90.259 1.00 11.58 123 LEU A N 1
ATOM 876 C CA . LEU A 1 114 ? 15.095 59.005 89.922 1.00 12.31 123 LEU A CA 1
ATOM 877 C C . LEU A 1 114 ? 16.097 59.475 90.974 1.00 12.88 123 LEU A C 1
ATOM 878 O O . LEU A 1 114 ? 15.935 60.549 91.565 1.00 12.36 123 LEU A O 1
ATOM 883 N N . PRO A 1 115 ? 17.139 58.672 91.230 1.00 12.55 124 PRO A N 1
ATOM 884 C CA . PRO A 1 115 ? 18.144 59.044 92.230 1.00 12.97 124 PRO A CA 1
ATOM 885 C C . PRO A 1 115 ? 19.115 60.131 91.768 1.00 13.32 124 PRO A C 1
ATOM 886 O O . PRO A 1 115 ? 19.232 60.407 90.570 1.00 12.46 124 PRO A O 1
ATOM 890 N N . PRO A 1 116 ? 19.784 60.801 92.723 1.00 14.60 125 PRO A N 1
ATOM 891 C CA . PRO A 1 116 ? 20.757 61.851 92.394 1.00 15.68 125 PRO A CA 1
ATOM 892 C C . PRO A 1 116 ? 21.907 61.175 91.629 1.00 15.97 125 PRO A C 1
ATOM 893 O O . PRO A 1 116 ? 22.185 59.979 91.820 1.00 14.75 125 PRO A O 1
ATOM 897 N N . SER A 1 117 ? 22.582 61.931 90.779 1.00 15.25 126 SER A N 1
ATOM 898 C CA . SER A 1 117 ? 23.675 61.394 89.999 1.00 16.53 126 SER A CA 1
ATOM 899 C C . SER A 1 117 ? 24.705 60.713 90.902 1.00 16.44 126 SER A C 1
ATOM 900 O O . SER A 1 117 ? 24.976 61.174 92.005 1.00 16.98 126 SER A O 1
ATOM 903 N N . ASN A 1 118 ? 25.190 59.558 90.457 1.00 16.73 127 ASN A N 1
ATOM 904 C CA . ASN A 1 118 ? 26.210 58.766 91.156 1.00 17.78 127 ASN A CA 1
ATOM 905 C C . ASN A 1 118 ? 25.870 58.242 92.554 1.00 15.96 127 ASN A C 1
ATOM 906 O O . ASN A 1 118 ? 26.757 57.805 93.278 1.00 17.48 127 ASN A O 1
ATOM 911 N N . GLN A 1 119 ? 24.603 58.257 92.943 1.00 14.24 128 GLN A N 1
ATOM 912 C CA . GLN A 1 119 ? 24.259 57.749 94.260 1.00 13.61 128 GLN A CA 1
ATOM 913 C C . GLN A 1 119 ? 24.391 56.229 94.306 1.00 14.11 128 GLN A C 1
ATOM 914 O O . GLN A 1 119 ? 23.921 55.532 93.399 1.00 12.49 128 GLN A O 1
ATOM 920 N N . ILE A 1 120 ? 25.027 55.728 95.365 1.00 13.78 129 ILE A N 1
ATOM 921 C CA . ILE A 1 120 ? 25.245 54.293 95.582 1.00 15.14 129 ILE A CA 1
ATOM 922 C C . ILE A 1 120 ? 24.454 53.848 96.824 1.00 15.76 129 ILE A C 1
ATOM 923 O O . ILE A 1 120 ? 24.471 54.511 97.863 1.00 18.14 129 ILE A O 1
ATOM 928 N N . LEU A 1 121 ? 23.742 52.734 96.704 1.00 15.88 130 LEU A N 1
ATOM 929 C CA . LEU A 1 121 ? 22.945 52.197 97.805 1.00 16.16 130 LEU A CA 1
ATOM 930 C C . LEU A 1 121 ? 23.796 51.385 98.779 1.00 16.61 130 LEU A C 1
ATOM 931 O O . LEU A 1 121 ? 24.738 50.700 98.371 1.00 16.55 130 LEU A O 1
ATOM 936 N N . PRO A 1 122 ? 23.486 51.463 100.081 1.00 17.17 131 PRO A N 1
ATOM 937 C CA . PRO A 1 122 ? 24.277 50.678 101.025 1.00 16.61 131 PRO A CA 1
ATOM 938 C C . PRO A 1 122 ? 23.850 49.222 100.851 1.00 15.87 131 PRO A C 1
ATOM 939 O O . PRO A 1 122 ? 22.794 48.930 100.269 1.00 14.23 131 PRO A O 1
ATOM 943 N N . ASN A 1 123 ? 24.669 48.315 101.349 1.00 14.12 132 ASN A N 1
ATOM 944 C CA . ASN A 1 123 ? 24.372 46.905 101.248 1.00 12.24 132 ASN A CA 1
ATOM 945 C C . ASN A 1 123 ? 23.054 46.582 101.953 1.00 11.42 132 ASN A C 1
ATOM 946 O O . ASN A 1 123 ? 22.728 47.174 102.983 1.00 10.30 132 ASN A O 1
ATOM 951 N N . ASN A 1 124 ? 22.269 45.703 101.338 1.00 10.71 133 ASN A N 1
ATOM 952 C CA . ASN A 1 124 ? 20.998 45.243 101.888 1.00 11.74 133 ASN A CA 1
ATOM 953 C C . ASN A 1 124 ? 19.910 46.299 101.933 1.00 11.23 133 ASN A C 1
ATOM 954 O O . ASN A 1 124 ? 19.059 46.276 102.825 1.00 13.21 133 ASN A O 1
ATOM 959 N N . ASN A 1 125 ? 19.944 47.245 101.000 1.00 11.43 134 ASN A N 1
ATOM 960 C CA . ASN A 1 125 ? 18.905 48.275 100.967 1.00 12.09 134 ASN A CA 1
ATOM 961 C C . ASN A 1 125 ? 17.588 47.611 100.560 1.00 11.63 134 ASN A C 1
ATOM 962 O O . ASN A 1 125 ? 17.563 46.798 99.634 1.00 10.77 134 ASN A O 1
ATOM 967 N N . PRO A 1 126 ? 16.488 47.904 101.283 1.00 12.60 135 PRO A N 1
ATOM 968 C CA . PRO A 1 126 ? 15.202 47.288 100.914 1.00 12.77 135 PRO A CA 1
ATOM 969 C C . PRO A 1 126 ? 14.752 47.736 99.516 1.00 10.82 135 PRO A C 1
ATOM 970 O O . PRO A 1 126 ? 14.686 48.938 99.228 1.00 12.91 135 PRO A O 1
ATOM 974 N N . CYS A 1 127 ? 14.567 46.768 98.625 1.00 9.76 136 CYS A N 1
ATOM 975 C CA . CYS A 1 127 ? 14.137 47.045 97.253 1.00 9.66 136 CYS A CA 1
ATOM 976 C C . CYS A 1 127 ? 13.170 45.953 96.815 1.00 9.88 136 CYS A C 1
ATOM 977 O O . CYS A 1 127 ? 13.125 44.868 97.414 1.00 9.16 136 CYS A O 1
ATOM 980 N N . TYR A 1 128 ? 12.434 46.234 95.741 1.00 8.55 137 TYR A N 1
ATOM 981 C CA . TYR A 1 128 ? 11.476 45.304 95.165 1.00 8.70 137 TYR A CA 1
ATOM 982 C C . TYR A 1 128 ? 11.602 45.341 93.664 1.00 9.32 137 TYR A C 1
ATOM 983 O O . TYR A 1 128 ? 11.738 46.424 93.082 1.00 9.81 137 TYR A O 1
ATOM 992 N N . ILE A 1 129 ? 11.583 44.175 93.033 1.00 9.76 138 ILE A N 1
ATOM 993 C CA . ILE A 1 129 ? 11.602 44.135 91.575 1.00 9.89 138 ILE A CA 1
ATOM 994 C C . ILE A 1 129 ? 10.136 43.927 91.190 1.00 10.22 138 ILE A C 1
ATOM 995 O O . ILE A 1 129 ? 9.392 43.241 91.911 1.00 10.72 138 ILE A O 1
ATOM 1000 N N . THR A 1 130 ? 9.703 44.547 90.098 1.00 8.24 139 THR A N 1
ATOM 1001 C CA . THR A 1 130 ? 8.326 44.396 89.648 1.00 6.99 139 THR A CA 1
ATOM 1002 C C . THR A 1 130 ? 8.305 44.003 88.173 1.00 8.15 139 THR A C 1
ATOM 1003 O O . THR A 1 130 ? 9.226 44.349 87.429 1.00 9.03 139 THR A O 1
ATOM 1007 N N . GLY A 1 131 ? 7.284 43.250 87.757 1.00 7.14 140 GLY A N 1
ATOM 1008 C CA . GLY A 1 131 ? 7.191 42.851 86.365 1.00 6.68 140 GLY A CA 1
ATOM 1009 C C . GLY A 1 131 ? 6.200 41.743 86.062 1.00 7.20 140 GLY A C 1
ATOM 1010 O O . GLY A 1 131 ? 5.663 41.096 86.969 1.00 7.90 140 GLY A O 1
ATOM 1011 N N . TRP A 1 132 ? 5.972 41.527 84.769 1.00 7.15 141 TRP A N 1
ATOM 1012 C CA . TRP A 1 132 ? 5.058 40.502 84.257 1.00 7.03 141 TRP A CA 1
ATOM 1013 C C . TRP A 1 132 ? 5.833 39.321 83.674 1.00 7.47 141 TRP A C 1
ATOM 1014 O O . TRP A 1 132 ? 5.271 38.501 82.954 1.00 7.55 141 TRP A O 1
ATOM 1025 N N . GLY A 1 133 ? 7.135 39.280 83.928 1.00 8.01 142 GLY A N 1
ATOM 1026 C CA . GLY A 1 133 ? 7.968 38.209 83.407 1.00 8.12 142 GLY A CA 1
ATOM 1027 C C . GLY A 1 133 ? 7.689 36.815 83.948 1.00 8.76 142 GLY A C 1
ATOM 1028 O O 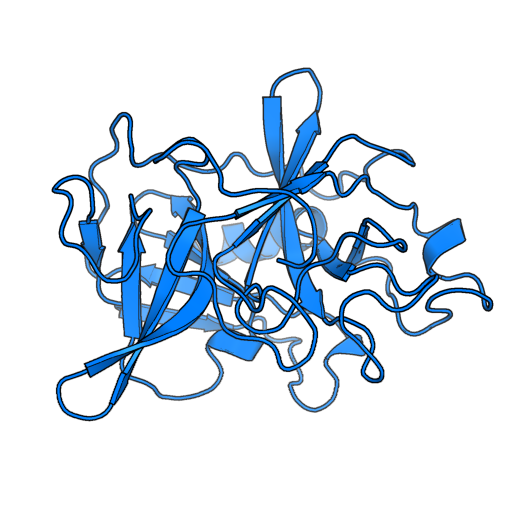. GLY A 1 133 ? 6.861 36.623 84.845 1.00 7.78 142 GLY A O 1
ATOM 1029 N N . LYS A 1 134 ? 8.431 35.849 83.419 1.00 9.41 143 LYS A N 1
ATOM 1030 C CA . LYS A 1 134 ? 8.308 34.444 83.797 1.00 10.94 143 LYS A CA 1
ATOM 1031 C C . LYS A 1 134 ? 8.343 34.246 85.306 1.00 11.54 143 LYS A C 1
ATOM 1032 O O . LYS A 1 134 ? 9.098 34.919 86.027 1.00 9.60 143 LYS A O 1
ATOM 1038 N N . THR A 1 135 ? 7.496 33.335 85.774 1.00 11.09 144 THR A N 1
ATOM 1039 C CA . THR A 1 135 ? 7.383 33.042 87.190 1.00 13.63 144 THR A CA 1
ATOM 1040 C C . THR A 1 135 ? 8.335 31.942 87.659 1.00 15.14 144 THR A C 1
ATOM 1041 O O . THR A 1 135 ? 8.371 31.595 88.837 1.00 14.97 144 THR A O 1
ATOM 1045 N N . SER A 1 136 ? 9.117 31.429 86.718 1.00 16.44 145 SER A N 1
ATOM 1046 C CA . SER A 1 136 ? 10.134 30.410 86.960 1.00 18.31 145 SER A CA 1
ATOM 1047 C C . SER A 1 136 ? 10.903 30.286 85.648 1.00 18.56 145 SER A C 1
ATOM 1048 O O . SER A 1 136 ? 10.411 30.715 84.598 1.00 17.16 145 SER A O 1
ATOM 1051 N N . THR A 1 137 ? 12.138 29.795 85.712 1.00 18.98 147 THR A N 1
ATOM 1052 C CA . THR A 1 137 ? 12.942 29.640 84.507 1.00 19.63 147 THR A CA 1
ATOM 1053 C C . THR A 1 137 ? 12.146 28.770 83.536 1.00 21.14 147 THR A C 1
ATOM 1054 O O . THR A 1 137 ? 11.658 27.701 83.914 1.00 22.64 147 THR A O 1
ATOM 1058 N N . GLY A 1 138 ? 11.965 29.246 82.311 1.00 21.27 148 GLY A N 1
ATOM 1059 C CA . GLY A 1 138 ? 11.212 28.481 81.333 1.00 24.27 148 GLY A CA 1
ATOM 1060 C C . GLY A 1 138 ? 9.723 28.399 81.632 1.00 25.88 148 GLY A C 1
ATOM 1061 O O . GLY A 1 138 ? 8.974 27.738 80.902 1.00 27.49 148 GLY A O 1
ATOM 1062 N N . GLY A 1 139 ? 9.300 29.062 82.708 1.00 25.62 149 GLY A N 1
ATOM 1063 C CA . GLY A 1 139 ? 7.902 29.076 83.098 1.00 24.07 149 GLY A CA 1
ATOM 1064 C C . GLY A 1 139 ? 7.099 30.109 82.322 1.00 24.04 149 GLY A C 1
ATOM 1065 O O . GLY A 1 139 ? 7.650 30.862 81.508 1.00 23.58 149 GLY A O 1
ATOM 1066 N N . PRO A 1 140 ? 5.789 30.205 82.581 1.00 22.72 150 PRO A N 1
ATOM 1067 C CA . PRO A 1 140 ? 4.961 31.176 81.857 1.00 21.17 150 PRO A CA 1
ATOM 1068 C C . PRO A 1 140 ? 5.058 32.608 82.406 1.00 17.93 150 PRO A C 1
ATOM 1069 O O . PRO A 1 140 ? 5.480 32.820 83.548 1.00 16.02 150 PRO A O 1
ATOM 1073 N N . LEU A 1 141 ? 4.679 33.577 81.572 1.00 16.85 151 LEU A N 1
ATOM 1074 C CA . LEU A 1 141 ? 4.653 34.980 81.972 1.00 15.86 151 LEU A CA 1
ATOM 1075 C C . LEU A 1 141 ? 3.481 35.125 82.941 1.00 14.58 151 LEU A C 1
ATOM 1076 O O . LEU A 1 141 ? 2.585 34.282 82.971 1.00 15.50 151 LEU A O 1
ATOM 1081 N N . SER A 1 142 ? 3.472 36.190 83.724 1.00 11.39 152 SER A N 1
ATOM 1082 C CA . SER A 1 142 ? 2.385 36.408 84.667 1.00 11.17 152 SER A CA 1
ATOM 1083 C C . SER A 1 142 ? 1.366 37.384 84.083 1.00 11.62 152 SER A C 1
ATOM 1084 O O . SER A 1 142 ? 1.733 38.484 83.667 1.00 11.81 152 SER A O 1
ATOM 1087 N N . ASP A 1 143 ? 0.087 37.009 84.071 1.00 9.33 153 ASP A N 1
ATOM 1088 C CA . ASP A 1 143 ? -0.937 37.907 83.530 1.00 9.78 153 ASP A CA 1
ATOM 1089 C C . ASP A 1 143 ? -1.040 39.175 84.370 1.00 9.54 153 ASP A C 1
ATOM 1090 O O . ASP A 1 143 ? -1.319 40.249 83.843 1.00 9.46 153 ASP A O 1
ATOM 1095 N N . SER A 1 144 ? -0.870 39.021 85.680 1.00 9.41 154 SER A N 1
ATOM 1096 C CA . SER A 1 144 ? -0.941 40.129 86.632 1.00 9.78 154 SER A CA 1
ATOM 1097 C C . SER A 1 144 ? 0.457 40.575 87.043 1.00 9.01 154 SER A C 1
ATOM 1098 O O . SER A 1 144 ? 1.367 39.758 87.140 1.00 9.56 154 SER A O 1
ATOM 1101 N N . LEU A 1 145 ? 0.611 41.856 87.356 1.00 7.80 155 LEU A N 1
ATOM 1102 C CA . LEU A 1 145 ? 1.905 42.383 87.795 1.00 8.33 155 LEU A CA 1
ATOM 1103 C C . LEU A 1 145 ? 2.321 41.750 89.119 1.00 8.02 155 LEU A C 1
ATOM 1104 O O . LEU A 1 145 ? 1.521 41.691 90.048 1.00 8.41 155 LEU A O 1
ATOM 1109 N N . LYS A 1 146 ? 3.579 41.329 89.211 1.00 9.55 156 LYS A N 1
ATOM 1110 C CA . LYS A 1 146 ? 4.119 40.740 90.439 1.00 8.48 156 LYS A CA 1
ATOM 1111 C C . LYS A 1 146 ? 5.199 41.628 91.026 1.00 9.26 156 LYS A C 1
ATOM 1112 O O . LYS A 1 146 ? 5.737 42.505 90.351 1.00 9.53 156 L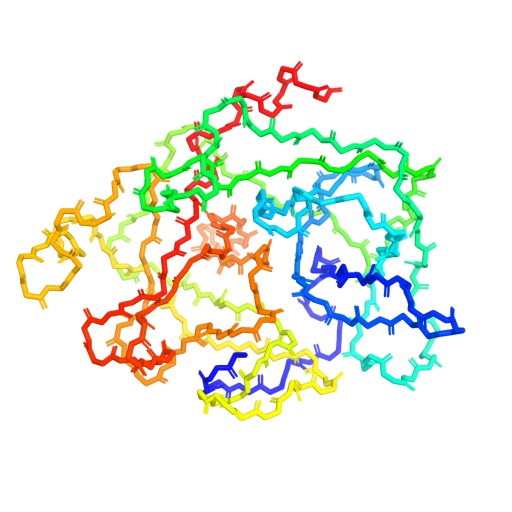YS A O 1
ATOM 1118 N N . GLN A 1 147 ? 5.514 41.387 92.289 1.00 9.62 157 GLN A N 1
ATOM 1119 C CA . GLN A 1 147 ? 6.577 42.099 92.979 1.00 10.32 157 GLN A CA 1
ATOM 1120 C C . GLN A 1 147 ? 7.294 41.056 93.829 1.00 11.05 157 GLN A C 1
ATOM 1121 O O . GLN A 1 147 ? 6.712 40.035 94.202 1.00 11.12 157 GLN A O 1
ATOM 1127 N N . ALA A 1 148 ? 8.554 41.304 94.135 1.00 10.70 158 ALA A N 1
ATOM 1128 C CA . ALA A 1 148 ? 9.299 40.378 94.967 1.00 9.50 158 ALA A CA 1
ATOM 1129 C C . ALA A 1 148 ? 10.369 41.147 95.711 1.00 10.12 158 ALA A C 1
ATOM 1130 O O . ALA A 1 148 ? 11.034 42.020 95.149 1.00 10.45 158 ALA A O 1
ATOM 1132 N N . TRP A 1 149 ? 10.437 40.896 97.011 1.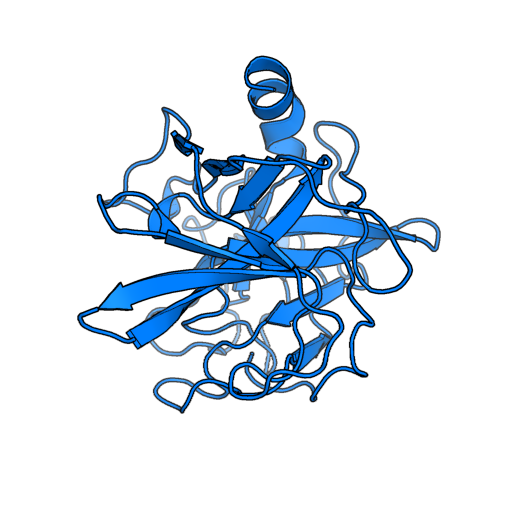00 11.30 159 TRP A N 1
ATOM 1133 C CA . TRP A 1 149 ? 11.444 41.482 97.883 1.00 11.17 159 TRP A CA 1
ATOM 1134 C C . TRP A 1 149 ? 12.802 41.103 97.259 1.00 11.00 159 TRP A C 1
ATOM 1135 O O . TRP A 1 149 ? 13.091 39.916 97.037 1.00 11.60 159 TRP A O 1
ATOM 1146 N N . LEU A 1 150 ? 13.623 42.097 96.952 1.00 10.26 160 LEU A N 1
ATOM 1147 C CA . LEU A 1 150 ? 14.913 41.840 96.329 1.00 9.87 160 LEU A CA 1
ATOM 1148 C C . LEU A 1 150 ? 15.902 42.899 96.827 1.00 10.35 160 LEU A C 1
ATOM 1149 O O . LEU A 1 150 ? 16.230 43.848 96.105 1.00 10.06 160 LEU A O 1
ATOM 1154 N N . PRO A 1 151 ? 16.387 42.756 98.073 1.00 11.46 161 PRO A N 1
ATOM 1155 C CA . PRO A 1 151 ? 17.330 43.730 98.636 1.00 11.84 161 PRO A CA 1
ATOM 1156 C C . PRO A 1 151 ? 18.649 43.845 97.866 1.00 10.58 161 PRO A C 1
ATOM 1157 O O . PRO A 1 151 ? 19.109 42.878 97.267 1.00 9.84 161 PRO A O 1
ATOM 1161 N N . SER A 1 152 ? 19.229 45.045 97.862 1.00 10.66 162 SER A N 1
ATOM 1162 C CA . SER A 1 152 ? 20.470 45.277 97.141 1.00 10.09 162 SER A CA 1
ATOM 1163 C C . SER A 1 152 ? 21.643 44.510 97.745 1.00 11.88 162 SER A C 1
ATOM 1164 O O . SER A 1 152 ? 21.675 44.237 98.956 1.00 12.17 162 SER A O 1
ATOM 1167 N N . VAL A 1 153 ? 22.595 44.177 96.878 1.00 11.03 163 VAL A N 1
ATOM 1168 C CA . VAL A 1 153 ? 23.822 43.474 97.242 1.00 10.90 163 VAL A CA 1
ATOM 1169 C C . VAL A 1 153 ? 24.949 44.391 96.748 1.00 11.53 163 VAL A C 1
ATOM 1170 O O . VAL A 1 153 ? 25.055 44.665 95.542 1.00 11.17 163 VAL A O 1
ATOM 1174 N N . ASP A 1 154 ? 25.777 44.883 97.668 1.00 12.27 164 ASP A N 1
ATOM 1175 C CA . ASP A 1 154 ? 26.846 45.799 97.282 1.00 12.11 164 ASP A CA 1
ATOM 1176 C C . ASP A 1 154 ? 27.840 45.231 96.254 1.00 12.34 164 ASP A C 1
ATOM 1177 O O . ASP A 1 154 ? 27.934 44.011 96.054 1.00 12.18 164 ASP A O 1
ATOM 1182 N N . HIS A 1 155 ? 28.547 46.128 95.575 1.00 13.17 165 HIS A N 1
ATOM 1183 C CA . HIS A 1 155 ? 29.484 45.735 94.541 1.00 13.77 165 HIS A CA 1
ATOM 1184 C C . HIS A 1 155 ? 30.569 44.784 95.026 1.00 15.14 165 HIS A C 1
ATOM 1185 O O . HIS A 1 155 ? 30.914 43.831 94.329 1.00 14.48 165 HIS A O 1
ATOM 1192 N N . ALA A 1 156 ? 31.090 45.027 96.226 1.00 16.75 166 ALA A N 1
ATOM 1193 C CA . ALA A 1 156 ? 32.147 44.168 96.782 1.00 17.47 166 ALA A CA 1
ATOM 1194 C C . ALA A 1 156 ? 31.707 42.699 96.822 1.00 17.32 166 ALA A C 1
ATOM 1195 O O . ALA A 1 156 ? 32.446 41.805 96.413 1.00 19.20 166 ALA A O 1
ATOM 1197 N N . THR A 1 157 ? 30.501 42.454 97.309 1.00 14.97 167 THR A N 1
ATOM 1198 C CA . THR A 1 157 ? 29.982 41.103 97.381 1.00 14.88 167 THR A CA 1
ATOM 1199 C C . THR A 1 157 ? 29.637 40.565 95.993 1.00 14.56 167 THR A C 1
ATOM 1200 O O . THR A 1 157 ? 30.036 39.465 95.605 1.00 14.01 167 THR A O 1
ATOM 1204 N N . CYS A 1 158 ? 28.902 41.365 95.238 1.00 12.21 168 CYS A N 1
ATOM 1205 C CA . CYS A 1 158 ? 28.462 40.936 93.932 1.00 12.55 168 CYS A CA 1
ATOM 1206 C C . CYS A 1 158 ? 29.585 40.600 92.962 1.00 13.29 168 CYS A C 1
ATOM 1207 O O . CYS A 1 158 ? 29.468 39.652 92.184 1.00 13.48 168 CYS A O 1
ATOM 1210 N N . SER A 1 159 ? 30.673 41.361 93.016 1.00 14.71 169 SER A N 1
ATOM 1211 C CA . SER A 1 159 ? 31.807 41.133 92.122 1.00 17.40 169 SER A CA 1
ATOM 1212 C C . SER A 1 159 ? 32.841 40.138 92.669 1.00 18.72 169 SER A C 1
ATOM 1213 O O . SER A 1 159 ? 33.901 39.939 92.053 1.00 19.42 169 SER A O 1
ATOM 1216 N N . SER A 1 160 ? 32.558 39.534 93.822 1.00 18.04 170 SER A N 1
ATOM 1217 C CA . SER A 1 160 ? 33.476 38.556 94.394 1.00 19.49 170 SER A CA 1
ATOM 1218 C C . SER A 1 160 ? 33.440 37.319 93.487 1.00 20.46 170 SER A C 1
ATOM 1219 O O . SER A 1 160 ? 32.419 37.051 92.838 1.00 20.74 170 SER A O 1
ATOM 1222 N N . SER A 1 161 A 34.531 36.554 93.462 1.00 21.01 170 SER A N 1
ATOM 1223 C CA . SER A 1 161 A 34.617 35.388 92.586 1.00 21.60 170 SER A CA 1
ATOM 1224 C C . SER A 1 161 A 33.542 34.332 92.811 1.00 22.47 170 SER A C 1
ATOM 1225 O O . SER A 1 161 A 33.216 33.578 91.896 1.00 24.03 170 SER A O 1
ATOM 1228 N N . GLY A 1 162 B 32.979 34.290 94.014 1.00 21.97 170 GLY A N 1
ATOM 1229 C CA . GLY A 1 162 B 31.940 33.315 94.298 1.00 23.13 170 GLY A CA 1
ATOM 1230 C C . GLY A 1 162 B 30.584 33.700 93.720 1.00 23.20 170 GLY A C 1
ATOM 1231 O O . GLY A 1 162 B 29.701 32.856 93.544 1.00 24.01 170 GLY A O 1
ATOM 1232 N N . TRP A 1 163 ? 30.430 34.984 93.417 1.00 21.88 171 TRP A N 1
ATOM 1233 C CA . TRP A 1 163 ? 29.186 35.507 92.879 1.00 19.28 171 TRP A CA 1
ATOM 1234 C C . TRP A 1 163 ? 29.301 35.740 91.376 1.00 17.53 171 TRP A C 1
ATOM 1235 O O . TRP A 1 163 ? 29.503 34.795 90.623 1.00 17.33 171 TRP A O 1
ATOM 1246 N N . TRP A 1 164 ? 29.195 36.991 90.939 1.00 14.52 172 TRP A N 1
ATOM 1247 C CA . TRP A 1 164 ? 29.280 37.298 89.515 1.00 14.57 172 TRP A CA 1
ATOM 1248 C C . TRP A 1 164 ? 30.701 37.566 89.052 1.00 15.24 172 TRP A C 1
ATOM 1249 O O . TRP A 1 164 ? 30.965 37.608 87.848 1.00 15.25 172 TRP A O 1
ATOM 1260 N N . GLY A 1 165 ? 31.606 37.771 90.006 1.00 15.93 173 GLY A N 1
ATOM 1261 C CA . GLY A 1 165 ? 32.987 38.032 89.658 1.00 15.94 173 GLY A CA 1
ATOM 1262 C C . GLY A 1 165 ? 33.109 39.284 88.818 1.00 16.88 173 GLY A C 1
ATOM 1263 O O . GLY A 1 165 ? 32.429 40.277 89.077 1.00 16.72 173 GLY A O 1
ATOM 1264 N N . SER A 1 166 ? 33.919 39.212 87.767 1.00 16.48 174 SER A N 1
ATOM 1265 C CA . SER A 1 166 ? 34.151 40.355 86.888 1.00 18.79 174 SER A CA 1
ATOM 1266 C C . SER A 1 166 ? 33.036 40.665 85.883 1.00 17.88 174 SER A C 1
ATOM 1267 O O . SER A 1 166 ? 33.129 41.625 85.118 1.00 18.61 174 SER A O 1
ATOM 1270 N N . THR A 1 167 ? 31.993 39.848 85.871 1.00 16.74 175 THR A N 1
ATOM 1271 C CA . THR A 1 167 ? 30.888 40.070 84.955 1.00 15.57 175 THR A CA 1
ATOM 1272 C C . THR A 1 167 ? 30.144 41.359 85.301 1.00 14.83 175 THR A C 1
ATOM 1273 O O . THR A 1 167 ? 29.624 42.034 84.414 1.00 15.10 175 THR A O 1
ATOM 1277 N N . VAL A 1 168 ? 30.068 41.683 86.591 1.00 14.33 176 VAL A N 1
ATOM 1278 C CA . VAL A 1 168 ? 29.365 42.893 87.022 1.00 14.68 176 VAL A CA 1
ATOM 1279 C C . VAL A 1 168 ? 30.292 44.099 87.107 1.00 15.10 176 VAL A C 1
ATOM 1280 O O . VAL A 1 168 ? 31.395 44.018 87.651 1.00 15.43 176 VAL A O 1
ATOM 1284 N N . LYS A 1 169 ? 29.839 45.210 86.538 1.00 13.82 177 LYS A N 1
ATOM 1285 C CA . LYS A 1 169 ? 30.607 46.448 86.525 1.00 12.95 177 LYS A CA 1
ATOM 1286 C C . LYS A 1 169 ? 30.047 47.397 87.580 1.00 12.50 177 LYS A C 1
ATOM 1287 O O . LYS A 1 169 ? 28.967 47.163 88.136 1.00 11.75 177 LYS A O 1
ATOM 1293 N N . THR A 1 170 ? 30.774 48.477 87.837 1.00 12.25 178 THR A N 1
ATOM 1294 C CA . THR A 1 170 ? 30.359 49.479 88.815 1.00 13.12 178 THR A CA 1
ATOM 1295 C C . THR A 1 170 ? 29.126 50.268 88.349 1.00 12.22 178 THR A C 1
ATOM 1296 O O . THR A 1 170 ? 28.486 50.950 89.142 1.00 13.54 178 THR A O 1
ATOM 1300 N N . THR A 1 171 ? 28.818 50.177 87.058 1.00 11.01 179 THR A N 1
ATOM 1301 C CA . THR A 1 171 ? 27.676 50.869 86.463 1.00 10.16 179 THR A CA 1
ATOM 1302 C C . THR A 1 171 ? 26.429 49.986 86.551 1.00 11.05 179 THR A C 1
ATOM 1303 O O . THR A 1 171 ? 25.438 50.218 85.847 1.00 10.24 179 THR A O 1
ATOM 1307 N N . MET A 1 172 ? 26.501 48.957 87.392 1.00 10.10 180 MET A N 1
ATOM 1308 C CA . MET A 1 172 ? 25.394 48.021 87.577 1.00 10.46 180 MET A CA 1
ATOM 1309 C C . MET A 1 172 ? 25.057 47.887 89.061 1.00 10.63 180 MET A C 1
ATOM 1310 O O . MET A 1 172 ? 25.891 48.168 89.922 1.00 11.78 180 MET A O 1
ATOM 1315 N N . VAL A 1 173 ? 23.835 47.447 89.350 1.00 9.71 181 VAL A N 1
ATOM 1316 C CA . VAL A 1 173 ? 23.379 47.213 90.717 1.00 10.56 181 VAL A CA 1
ATOM 1317 C C . VAL A 1 173 ? 22.915 45.760 90.784 1.00 10.34 181 VAL A C 1
ATOM 1318 O O . VAL A 1 173 ? 22.222 45.282 89.876 1.00 11.08 181 VAL A O 1
ATOM 1322 N N . CYS A 1 174 ? 23.311 45.053 91.837 1.00 9.33 182 CYS A N 1
ATOM 1323 C CA . CYS A 1 174 ? 22.885 43.670 92.027 1.00 8.98 182 CYS A CA 1
ATOM 1324 C C . CYS A 1 174 ? 21.835 43.648 93.114 1.00 8.38 182 CYS A C 1
ATOM 1325 O O . CYS A 1 174 ? 21.883 44.451 94.049 1.00 9.82 182 CYS A O 1
ATOM 1328 N N . ALA A 1 175 ? 20.917 42.699 93.028 1.00 9.47 183 ALA A N 1
ATOM 1329 C CA . ALA A 1 175 ? 19.879 42.576 94.036 1.00 9.39 183 ALA A CA 1
ATOM 1330 C C . ALA A 1 175 ? 19.425 41.134 94.077 1.00 10.52 183 ALA A C 1
ATOM 1331 O O . ALA A 1 175 ? 19.327 40.486 93.033 1.00 10.09 183 ALA A O 1
ATOM 1333 N N . GLY A 1 176 ? 19.220 40.621 95.290 1.00 11.56 184 GLY A N 1
ATOM 1334 C CA . GLY A 1 176 ? 18.774 39.256 95.466 1.00 11.90 184 GLY A CA 1
ATOM 1335 C C . GLY A 1 176 ? 19.921 38.286 95.651 1.00 13.13 184 GLY A C 1
ATOM 1336 O O . GLY A 1 176 ? 20.787 38.501 96.492 1.00 13.95 184 GLY A O 1
ATOM 1337 N N . GLY A 1 177 ? 19.950 37.244 94.825 1.00 14.25 185 GLY A N 1
ATOM 1338 C CA . GLY A 1 177 ? 20.996 36.241 94.917 1.00 15.21 185 GLY A CA 1
ATOM 1339 C C . GLY A 1 177 ? 20.447 34.953 95.494 1.00 16.66 185 GLY A C 1
ATOM 1340 O O . GLY A 1 177 ? 21.157 33.938 95.578 1.00 16.59 185 GLY A O 1
ATOM 1341 N N . GLY A 1 178 ? 19.178 35.012 95.895 1.00 15.71 187 GLY A N 1
ATOM 1342 C CA . GLY A 1 178 ? 18.497 33.872 96.474 1.00 16.67 187 GLY A CA 1
ATOM 1343 C C . GLY A 1 178 ? 17.361 33.324 95.624 1.00 15.49 187 GLY A C 1
ATOM 1344 O O . GLY A 1 178 ? 17.445 33.295 94.397 1.00 16.17 187 GLY A O 1
ATOM 1345 N N . ALA A 1 179 ? 16.286 32.907 96.286 1.00 15.08 188 ALA A N 1
ATOM 1346 C CA . ALA A 1 179 ? 15.137 32.324 95.611 1.00 14.66 188 ALA A CA 1
ATOM 1347 C C . ALA A 1 179 ? 14.345 33.305 94.758 1.00 13.98 188 ALA A C 1
ATOM 1348 O O . ALA A 1 179 ? 13.747 32.902 93.761 1.00 16.14 188 ALA A O 1
ATOM 1350 N N . ASN A 1 180 A 14.314 34.575 95.157 1.00 13.05 188 ASN A N 1
ATOM 1351 C CA . ASN A 1 180 A 13.580 35.592 94.398 1.00 12.20 188 ASN A CA 1
ATOM 1352 C C . ASN A 1 180 A 14.471 36.150 93.312 1.00 11.70 188 ASN A C 1
ATOM 1353 O O . ASN A 1 180 A 15.667 36.362 93.535 1.00 11.35 188 ASN A O 1
ATOM 1358 N N . SER A 1 181 ? 13.882 36.459 92.163 1.00 11.14 189 SER A N 1
ATOM 1359 C CA . SER A 1 181 ? 14.652 37.009 91.053 1.00 11.88 189 SER A CA 1
ATOM 1360 C C . SER A 1 181 ? 13.772 37.541 89.925 1.00 12.10 189 SER A C 1
ATOM 1361 O O . SER A 1 181 ? 12.558 37.342 89.910 1.00 11.85 189 SER A O 1
ATOM 1364 N N . GLY A 1 182 ? 14.396 38.266 89.002 1.00 11.60 190 GLY A N 1
ATOM 1365 C CA . GLY A 1 182 ? 13.680 38.712 87.833 1.00 10.39 190 GLY A CA 1
ATOM 1366 C C . GLY A 1 182 ? 13.825 37.509 86.908 1.00 10.26 190 GLY A C 1
ATOM 1367 O O . GLY A 1 182 ? 14.526 36.535 87.231 1.00 10.28 190 GLY A O 1
ATOM 1368 N N . CYS A 1 183 ? 13.159 37.538 85.770 1.00 8.36 191 CYS A N 1
ATOM 1369 C CA . CYS A 1 183 ? 13.269 36.450 84.816 1.00 9.09 191 CYS A CA 1
ATOM 1370 C C . CYS A 1 183 ? 12.848 37.042 83.468 1.00 10.23 191 CYS A C 1
ATOM 1371 O O . CYS A 1 183 ? 12.485 38.222 83.395 1.00 10.39 191 CYS A O 1
ATOM 1374 N N . ASN A 1 184 ? 12.902 36.250 82.405 1.00 10.07 192 ASN A N 1
ATOM 1375 C CA . ASN A 1 184 ? 12.545 36.728 81.073 1.00 10.89 192 ASN A CA 1
ATOM 1376 C C . ASN A 1 184 ? 11.203 37.446 81.048 1.00 9.94 192 ASN A C 1
ATOM 1377 O O . ASN A 1 184 ? 10.204 36.925 81.533 1.00 11.10 192 ASN A O 1
ATOM 1382 N N . GLY A 1 185 ? 11.186 38.640 80.468 1.00 10.00 193 GLY A N 1
ATOM 1383 C CA . GLY A 1 185 ? 9.961 39.414 80.396 1.00 8.42 193 GLY A CA 1
ATOM 1384 C C . GLY A 1 185 ? 9.976 40.555 81.395 1.00 8.34 193 GLY A C 1
ATOM 1385 O O . GLY A 1 185 ? 9.135 41.462 81.319 1.00 8.84 193 GLY A O 1
ATOM 1386 N N . ASP A 1 186 ? 10.885 40.475 82.371 1.00 7.96 194 ASP A N 1
ATOM 1387 C CA . ASP A 1 186 ? 11.053 41.522 83.394 1.00 7.67 194 ASP A CA 1
ATOM 1388 C C . ASP A 1 186 ? 12.067 42.574 82.952 1.00 6.53 194 ASP A C 1
ATOM 1389 O O . ASP A 1 186 ? 12.112 43.659 83.528 1.00 6.76 194 ASP A O 1
ATOM 1394 N N . SER A 1 187 ? 12.919 42.224 81.985 1.00 6.04 195 SER A N 1
ATOM 1395 C CA . SER A 1 187 ? 13.935 43.136 81.439 1.00 6.96 195 SER A CA 1
ATOM 1396 C C . SER A 1 187 ? 13.378 44.531 81.210 1.00 6.96 195 SER A C 1
ATOM 1397 O O . SER A 1 187 ? 12.247 44.670 80.746 1.00 5.68 195 SER A O 1
ATOM 1400 N N . GLY A 1 188 ? 14.199 45.547 81.473 1.00 6.77 196 GLY A N 1
ATOM 1401 C CA . GLY A 1 188 ? 13.787 46.927 81.274 1.00 6.87 196 GLY A CA 1
ATOM 1402 C C . GLY A 1 188 ? 12.999 47.537 82.421 1.00 6.95 196 GLY A C 1
ATOM 1403 O O . GLY A 1 188 ? 12.931 48.769 82.547 1.00 7.13 196 GLY A O 1
ATOM 1404 N N . GLY A 1 189 ? 12.415 46.675 83.256 1.00 6.33 197 GLY A N 1
ATOM 1405 C CA . GLY A 1 189 ? 11.620 47.117 84.393 1.00 7.20 197 GLY A CA 1
ATOM 1406 C C . GLY A 1 189 ? 12.458 47.704 85.513 1.00 6.85 197 GLY A C 1
ATOM 1407 O O . GLY A 1 189 ? 13.689 47.588 85.508 1.00 7.39 197 GLY A O 1
ATOM 1408 N N . PRO A 1 190 ? 11.810 48.283 86.525 1.00 7.58 198 PRO A N 1
ATOM 1409 C CA . PRO A 1 190 ? 12.524 48.891 87.649 1.00 7.35 198 PRO A CA 1
ATOM 1410 C C . PRO A 1 190 ? 12.902 48.022 88.846 1.00 8.70 198 PRO A C 1
ATOM 1411 O O . PRO A 1 190 ? 12.303 46.968 89.101 1.00 8.86 198 PRO A O 1
ATOM 1415 N N . LEU A 1 191 ? 13.926 48.495 89.558 1.00 8.08 199 LEU A N 1
ATOM 1416 C CA . LEU A 1 191 ? 14.347 47.936 90.841 1.00 8.24 199 LEU A CA 1
ATOM 1417 C C . LEU A 1 191 ? 13.934 49.150 91.692 1.00 7.46 199 LEU A C 1
ATOM 1418 O O . LEU A 1 191 ? 14.528 50.230 91.581 1.00 7.51 199 LEU A O 1
ATOM 1423 N N . ASN A 1 192 ? 12.848 48.993 92.439 1.00 8.40 200 ASN A N 1
ATOM 1424 C CA . ASN A 1 192 ? 12.283 50.057 93.265 1.00 7.72 200 ASN A CA 1
ATOM 1425 C C . ASN A 1 192 ? 12.895 49.981 94.647 1.00 9.19 200 ASN A C 1
ATOM 1426 O O . ASN A 1 192 ? 12.641 49.026 95.380 1.00 9.44 200 ASN A O 1
ATOM 1431 N N . CYS A 1 193 ? 13.680 50.985 95.017 1.00 10.05 201 CYS A N 1
ATOM 1432 C CA . CYS A 1 193 ? 14.332 50.972 96.318 1.00 11.36 201 CYS A CA 1
ATOM 1433 C C . CYS A 1 193 ? 13.853 52.074 97.235 1.00 12.74 201 CYS A C 1
ATOM 1434 O O . CYS A 1 193 ? 13.717 53.223 96.820 1.00 14.96 201 CYS A O 1
ATOM 1437 N N . GLN A 1 194 ? 13.588 51.718 98.485 1.00 14.88 202 GLN A N 1
ATOM 1438 C CA . GLN A 1 194 ? 13.132 52.691 99.469 1.00 18.17 202 GLN A CA 1
ATOM 1439 C C . GLN A 1 194 ? 14.330 53.425 100.058 1.00 18.76 202 GLN A C 1
ATOM 1440 O O . GLN A 1 194 ? 15.194 52.806 100.680 1.00 18.33 202 GLN A O 1
ATOM 1446 N N . VAL A 1 195 ? 14.390 54.731 99.830 1.00 19.63 203 VAL A N 1
ATOM 1447 C CA . VAL A 1 195 ? 15.466 55.572 100.345 1.00 22.76 203 VAL A CA 1
ATOM 1448 C C . VAL A 1 195 ? 14.805 56.751 101.050 1.00 25.77 203 VAL A C 1
ATOM 1449 O O . VAL A 1 195 ? 14.059 57.513 100.432 1.00 25.57 203 VAL A O 1
ATOM 1453 N N . ASN A 1 196 ? 15.059 56.875 102.349 1.00 27.74 204 ASN A N 1
ATOM 1454 C CA . ASN A 1 196 ? 14.497 57.957 103.157 1.00 30.68 204 ASN A CA 1
ATOM 1455 C C . ASN A 1 196 ? 12.970 57.920 103.144 1.00 31.10 204 ASN A C 1
ATOM 1456 O O . ASN A 1 196 ? 12.311 58.955 103.072 1.00 33.59 204 ASN A O 1
ATOM 1461 N N . GLY A 1 197 ? 12.414 56.712 103.175 1.00 30.67 205 GLY A N 1
ATOM 1462 C CA . GLY A 1 197 ? 10.967 56.550 103.187 1.00 29.71 205 GLY A CA 1
ATOM 1463 C C . GLY A 1 197 ? 10.217 56.625 101.867 1.00 28.26 205 GLY A C 1
ATOM 1464 O O . GLY A 1 197 ? 9.004 56.427 101.861 1.00 29.12 205 GLY A O 1
ATOM 1465 N N . SER A 1 198 ? 10.913 56.921 100.766 1.00 25.56 206 SER A N 1
ATOM 1466 C CA . SER A 1 198 ? 10.284 57.004 99.446 1.00 24.01 206 SER A CA 1
ATOM 1467 C C . SER A 1 198 ? 10.912 56.007 98.483 1.00 21.10 206 SER A C 1
ATOM 1468 O O . SER A 1 198 ? 12.061 55.608 98.667 1.00 19.98 206 SER A O 1
ATOM 1471 N N . TYR A 1 199 ? 10.155 55.616 97.459 1.00 18.35 207 TYR A N 1
ATOM 1472 C CA . TYR A 1 199 ? 10.630 54.681 96.440 1.00 16.56 207 TYR A CA 1
ATOM 1473 C C . TYR A 1 199 ? 11.233 55.384 95.233 1.00 15.15 207 TYR A C 1
ATOM 1474 O O . TYR A 1 199 ? 10.602 56.232 94.613 1.00 16.38 207 TYR A O 1
ATOM 1483 N N . TYR A 1 200 ? 12.474 55.031 94.926 1.00 12.56 208 TYR A N 1
ATOM 1484 C CA . TYR A 1 200 ? 13.202 55.592 93.803 1.00 11.82 208 TYR A CA 1
ATOM 1485 C C . TYR A 1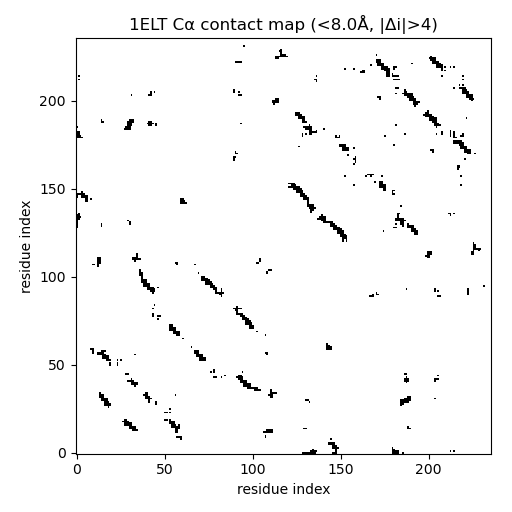 200 ? 13.545 54.443 92.888 1.00 10.34 208 TYR A C 1
ATOM 1486 O O . TYR A 1 200 ? 13.753 53.323 93.348 1.00 11.78 208 TYR A O 1
ATOM 1495 N N . VAL A 1 201 ? 13.646 54.714 91.602 1.00 8.56 209 VAL A N 1
ATOM 1496 C CA . VAL A 1 201 ? 14.008 53.660 90.677 1.00 9.12 209 VAL A CA 1
ATOM 1497 C C . VAL A 1 201 ? 15.524 53.681 90.536 1.00 8.28 209 VAL A C 1
ATOM 1498 O O . VAL A 1 201 ? 16.084 54.594 89.946 1.00 8.87 209 VAL A O 1
ATOM 1502 N N . HIS A 1 202 ? 16.181 52.680 91.119 1.00 7.90 210 HIS A N 1
ATOM 1503 C CA . HIS A 1 202 ? 17.642 52.581 91.080 1.00 8.19 210 HIS A CA 1
ATOM 1504 C C . HIS A 1 202 ? 18.223 51.693 89.987 1.00 7.68 210 HIS A C 1
ATOM 1505 O O . HIS A 1 202 ? 19.409 51.790 89.684 1.00 7.38 210 HIS A O 1
ATOM 1512 N N . GLY A 1 203 ? 17.403 50.831 89.397 1.00 6.94 211 GLY A N 1
ATOM 1513 C CA . GLY A 1 203 ? 17.921 49.957 88.369 1.00 8.59 211 GLY A CA 1
ATOM 1514 C C . GLY A 1 203 ? 16.946 49.667 87.251 1.00 7.60 211 GLY A C 1
ATOM 1515 O O . GLY A 1 203 ? 15.736 49.883 87.382 1.00 9.34 211 GLY A O 1
ATOM 1516 N N . VAL A 1 204 ? 17.501 49.233 86.128 1.00 8.01 212 VAL A N 1
ATOM 1517 C CA . VAL A 1 204 ? 16.743 48.838 84.945 1.00 6.72 212 VAL A CA 1
ATOM 1518 C C . VAL A 1 204 ? 17.167 47.378 84.788 1.00 6.17 212 VAL A C 1
ATOM 1519 O O . VAL A 1 204 ? 18.351 47.112 84.570 1.00 6.85 212 VAL A O 1
ATOM 1523 N N . THR A 1 205 ? 16.238 46.435 84.945 1.00 6.11 213 THR A N 1
ATOM 1524 C CA . THR A 1 205 ? 16.575 45.011 84.840 1.00 5.85 213 THR A CA 1
ATOM 1525 C C . THR A 1 205 ? 17.332 44.702 83.544 1.00 5.92 213 THR A C 1
ATOM 1526 O O . THR A 1 205 ? 16.831 44.960 82.440 1.00 6.34 213 THR A O 1
ATOM 1530 N N . SER A 1 206 ? 18.526 44.130 83.680 1.00 5.79 214 SER A N 1
ATOM 1531 C CA . SER A 1 206 ? 19.346 43.829 82.515 1.00 6.76 214 SER A CA 1
ATOM 1532 C C . SER A 1 206 ? 19.557 42.341 82.256 1.00 7.77 214 SER A C 1
ATOM 1533 O O . SER A 1 206 ? 19.249 41.865 81.164 1.00 8.80 214 SER A O 1
ATOM 1536 N N . PHE A 1 207 ? 20.116 41.610 83.223 1.00 6.87 215 PHE A N 1
ATOM 1537 C CA . PHE A 1 207 ? 20.337 40.174 83.021 1.00 7.73 215 PHE A CA 1
ATOM 1538 C C . PHE A 1 207 ? 20.324 39.303 84.287 1.00 8.17 215 PHE A C 1
ATOM 1539 O O . PHE A 1 207 ? 20.323 39.809 85.417 1.00 8.83 215 PHE A O 1
ATOM 1547 N N . VAL A 1 208 ? 20.222 37.991 84.063 1.00 9.55 216 VAL A N 1
ATOM 1548 C CA . VAL A 1 208 ? 20.234 36.969 85.113 1.00 11.03 216 VAL A CA 1
ATOM 1549 C C . VAL A 1 208 ? 21.164 35.856 84.610 1.00 13.29 216 VAL A C 1
ATOM 1550 O O . VAL A 1 208 ? 21.570 35.861 83.441 1.00 13.07 216 VAL A O 1
ATOM 1554 N N . SER A 1 209 ? 21.498 34.917 85.486 1.00 15.13 217 SER A N 1
ATOM 1555 C CA . SER A 1 209 ? 22.372 33.796 85.143 1.00 19.89 217 SER A CA 1
ATOM 1556 C C . SER A 1 209 ? 21.809 33.007 83.969 1.00 21.20 217 SER A C 1
ATOM 1557 O O . SER A 1 209 ? 20.598 32.833 83.861 1.00 21.47 217 SER A O 1
ATOM 1560 N N . SER A 1 210 A 22.684 32.484 83.120 1.00 25.76 217 SER A N 1
ATOM 1561 C CA . SER A 1 210 A 22.241 31.713 81.963 1.00 31.49 217 SER A CA 1
ATOM 1562 C C . SER A 1 210 A 21.723 30.329 82.361 1.00 34.05 217 SER A C 1
ATOM 1563 O O . SER A 1 210 A 20.942 29.718 81.621 1.00 36.59 217 SER A O 1
ATOM 1566 N N . SER A 1 211 ? 22.169 29.826 83.511 1.00 34.47 218 SER A N 1
ATOM 1567 C CA . SER A 1 211 ? 21.718 28.516 83.959 1.00 36.10 218 SER A CA 1
ATOM 1568 C C . SER A 1 211 ? 20.249 28.595 84.384 1.00 34.92 218 SER A C 1
ATOM 1569 O O . SER A 1 211 ? 19.414 27.822 83.902 1.00 37.50 218 SER A O 1
ATOM 1572 N N . GLY A 1 212 ? 19.932 29.561 85.244 1.00 30.88 219 GLY A N 1
ATOM 1573 C CA . GLY A 1 212 ? 18.568 29.727 85.706 1.00 25.19 219 GLY A CA 1
ATOM 1574 C C . GLY A 1 212 ? 18.327 31.130 86.216 1.00 21.13 219 GLY A C 1
ATOM 1575 O O . GLY A 1 212 ? 19.243 31.782 86.715 1.00 19.41 219 GLY A O 1
ATOM 1576 N N . CYS A 1 213 ? 17.081 31.578 86.136 1.00 17.67 220 CYS A N 1
ATOM 1577 C CA . CYS A 1 213 ? 16.728 32.912 86.601 1.00 14.16 220 CYS A CA 1
ATOM 1578 C C . CYS A 1 213 ? 17.105 33.221 88.050 1.00 14.12 220 CYS A C 1
ATOM 1579 O O . CYS A 1 213 ? 17.648 34.294 88.331 1.00 13.39 220 CYS A O 1
ATOM 1582 N N . ASN A 1 214 ? 16.793 32.310 88.970 1.00 13.64 221 ASN A N 1
ATOM 1583 C CA . ASN A 1 214 ? 17.110 32.519 90.386 1.00 13.92 221 ASN A CA 1
ATOM 1584 C C . ASN A 1 214 ? 18.263 31.628 90.885 1.00 15.42 221 ASN A C 1
ATOM 1585 O O . ASN A 1 214 ? 18.225 31.092 92.002 1.00 15.44 221 ASN A O 1
ATOM 1590 N N . ALA A 1 215 A 19.297 31.498 90.056 1.00 14.76 221 ALA A N 1
ATOM 1591 C CA . ALA A 1 215 A 20.474 30.700 90.397 1.00 15.74 221 ALA A CA 1
ATOM 1592 C C . ALA A 1 215 A 21.126 31.228 91.684 1.00 16.03 221 ALA A C 1
ATOM 1593 O O . ALA A 1 215 A 21.256 32.441 91.870 1.00 15.20 221 ALA A O 1
ATOM 1595 N N . SER A 1 216 ? 21.510 30.308 92.570 1.00 16.35 222 SER A N 1
ATOM 1596 C CA . SER A 1 216 ? 22.147 30.634 93.848 1.00 17.60 222 SER A CA 1
ATOM 1597 C C . SER A 1 216 ? 23.385 31.512 93.617 1.00 17.77 222 SER A C 1
ATOM 1598 O O . SER A 1 216 ? 24.202 31.227 92.739 1.00 19.30 222 SER A O 1
ATOM 1601 N N . LYS A 1 217 ? 23.500 32.584 94.396 1.00 17.42 223 LYS A N 1
ATOM 1602 C CA . LYS A 1 217 ? 24.621 33.520 94.303 1.00 17.80 223 LYS A CA 1
ATOM 1603 C C . LYS A 1 217 ? 24.738 34.244 92.968 1.00 17.02 223 LYS A C 1
ATOM 1604 O O . LYS A 1 217 ? 25.793 34.784 92.636 1.00 15.67 223 LYS A O 1
ATOM 1610 N N . LYS A 1 218 ? 23.659 34.242 92.192 1.00 14.69 224 LYS A N 1
ATOM 1611 C CA . LYS A 1 218 ? 23.644 34.948 90.916 1.00 14.36 224 LYS A CA 1
ATOM 1612 C C . LYS A 1 218 ? 22.498 35.966 90.964 1.00 13.72 224 LYS A C 1
ATOM 1613 O O . LYS A 1 218 ? 21.462 35.775 90.324 1.00 12.86 224 LYS A O 1
ATOM 1619 N N . PRO A 1 219 ? 22.655 37.038 91.774 1.00 12.95 225 PRO A N 1
ATOM 1620 C CA . PRO A 1 219 ? 21.605 38.060 91.881 1.00 12.69 225 PRO A CA 1
ATOM 1621 C C . PRO A 1 219 ? 21.239 38.700 90.534 1.00 11.70 225 PRO A C 1
ATOM 1622 O O . PRO A 1 219 ? 22.045 38.702 89.588 1.00 10.95 225 PRO A O 1
ATOM 1626 N N . THR A 1 220 ? 20.002 39.184 90.433 1.00 10.78 226 THR A N 1
ATOM 1627 C CA . THR A 1 220 ? 19.554 39.835 89.209 1.00 8.77 226 THR A CA 1
ATOM 1628 C C . THR A 1 220 ? 20.416 41.085 89.073 1.00 7.86 226 THR A C 1
ATOM 1629 O O . THR A 1 220 ? 20.708 41.758 90.069 1.00 7.81 226 THR A O 1
ATOM 1633 N N . VAL A 1 221 ? 20.888 41.348 87.859 1.00 8.11 227 VAL A N 1
ATOM 1634 C CA . VAL A 1 221 ? 21.732 42.506 87.610 1.00 7.17 227 VAL A CA 1
ATOM 1635 C C . VAL A 1 221 ? 20.948 43.590 86.868 1.00 7.87 227 VAL A C 1
ATOM 1636 O O . VAL A 1 221 ? 20.277 43.321 85.858 1.00 8.06 227 VAL A O 1
ATOM 1640 N N . PHE A 1 222 ? 21.082 44.818 87.357 1.00 7.33 228 PHE A N 1
ATOM 1641 C CA . PHE A 1 222 ? 20.386 45.975 86.821 1.00 6.14 228 PHE A CA 1
ATOM 1642 C C . PHE A 1 222 ? 21.358 47.044 86.374 1.00 7.47 228 PHE A C 1
ATOM 1643 O O . PHE A 1 222 ? 22.435 47.184 86.951 1.00 8.47 228 PHE A O 1
ATOM 1651 N N . THR A 1 223 ? 20.984 47.797 85.348 1.00 6.34 229 THR A N 1
ATOM 1652 C CA . THR A 1 223 ? 21.785 48.942 84.899 1.00 6.95 229 THR A CA 1
ATOM 1653 C C . THR A 1 223 ? 21.616 49.946 86.060 1.00 7.72 229 THR A C 1
ATOM 1654 O O . THR A 1 223 ? 20.491 50.137 86.543 1.00 7.53 229 THR A O 1
ATOM 1658 N N . ARG A 1 224 ? 22.710 50.522 86.563 1.00 7.80 230 ARG A N 1
ATOM 1659 C CA . ARG A 1 224 ? 22.595 51.469 87.676 1.00 7.55 230 ARG A CA 1
ATOM 1660 C C . ARG A 1 224 ? 22.116 52.808 87.145 1.00 7.59 230 ARG A C 1
ATOM 1661 O O . ARG A 1 224 ? 22.871 53.532 86.490 1.00 10.13 230 ARG A O 1
ATOM 1669 N N . VAL A 1 225 ? 20.851 53.122 87.404 1.00 7.34 231 VAL A N 1
ATOM 1670 C CA . VAL A 1 225 ? 20.253 54.361 86.921 1.00 7.95 231 VAL A CA 1
ATOM 1671 C C . VAL A 1 225 ? 21.041 55.627 87.284 1.00 7.67 231 VAL A C 1
ATOM 1672 O O . VAL A 1 225 ? 21.223 56.504 86.435 1.00 8.75 231 VAL A O 1
ATOM 1676 N N . SER A 1 226 ? 21.581 55.692 88.498 1.00 8.88 232 SER A N 1
ATOM 1677 C CA . SER A 1 226 ? 22.315 56.884 88.918 1.00 9.14 232 SER A CA 1
ATOM 1678 C C . SER A 1 226 ? 23.565 57.192 88.080 1.00 10.69 232 SER A C 1
ATOM 1679 O O . SER A 1 226 ? 24.043 58.331 88.075 1.00 12.83 232 SER A O 1
ATOM 1682 N N . ALA A 1 227 ? 24.065 56.210 87.328 1.00 8.90 233 ALA A N 1
ATOM 1683 C CA . ALA A 1 227 ? 25.244 56.432 86.490 1.00 8.78 233 ALA A CA 1
ATOM 1684 C C . ALA A 1 227 ? 24.899 57.086 85.158 1.00 9.94 233 ALA A C 1
ATOM 1685 O O . ALA A 1 227 ? 25.790 57.539 84.442 1.00 10.64 233 ALA A O 1
ATOM 1687 N N . TYR A 1 228 ? 23.612 57.184 84.842 1.00 9.09 234 TYR A N 1
ATOM 1688 C CA . TYR A 1 228 ? 23.190 57.722 83.562 1.00 9.88 234 TYR A CA 1
ATOM 1689 C C . TYR A 1 228 ? 22.329 58.970 83.615 1.00 10.42 234 TYR A C 1
ATOM 1690 O O . TYR A 1 228 ? 21.732 59.353 82.602 1.00 10.15 234 TYR A O 1
ATOM 1699 N N . ILE A 1 229 ? 22.286 59.625 84.773 1.00 12.08 235 ILE A N 1
ATOM 1700 C CA . ILE A 1 229 ? 21.476 60.833 84.923 1.00 12.91 235 ILE A CA 1
ATOM 1701 C C . ILE A 1 229 ? 21.866 61.917 83.916 1.00 14.21 235 ILE A C 1
ATOM 1702 O O . ILE A 1 229 ? 21.003 62.465 83.230 1.00 15.33 235 ILE A O 1
ATOM 1707 N N . SER A 1 230 ? 23.160 62.181 83.762 1.00 14.48 236 SER A N 1
ATOM 1708 C CA . SER A 1 230 ? 23.586 63.217 82.822 1.00 15.15 236 SER A CA 1
ATOM 1709 C C . SER A 1 230 ? 23.319 62.841 81.363 1.00 14.36 236 SER A C 1
ATOM 1710 O O . SER A 1 230 ? 23.018 63.700 80.542 1.00 15.15 236 SER A O 1
ATOM 1713 N N . TRP A 1 231 ? 23.431 61.560 81.034 1.00 13.46 237 TRP A N 1
ATOM 1714 C CA . TRP A 1 231 ? 23.156 61.129 79.671 1.00 12.39 237 TRP A CA 1
ATOM 1715 C C . TRP A 1 231 ? 21.669 61.373 79.382 1.00 13.86 237 TRP A C 1
ATOM 1716 O O . TRP A 1 231 ? 21.314 61.936 78.341 1.00 13.09 237 TRP A O 1
ATOM 1727 N N . MET A 1 232 ? 20.804 60.956 80.309 1.00 14.17 238 MET A N 1
ATOM 1728 C CA . MET A 1 232 ? 19.359 61.120 80.150 1.00 16.12 238 MET A CA 1
ATOM 1729 C C . MET A 1 232 ? 18.966 62.585 80.034 1.00 18.48 238 MET A C 1
ATOM 1730 O O . MET A 1 232 ? 18.132 62.951 79.201 1.00 17.74 238 MET A O 1
ATOM 1735 N N . ASN A 1 233 ? 19.558 63.423 80.874 1.00 19.44 239 ASN A N 1
ATOM 1736 C CA . ASN A 1 233 ? 19.249 64.843 80.833 1.00 24.56 239 ASN A CA 1
ATOM 1737 C C . ASN A 1 233 ? 19.717 65.460 79.528 1.00 23.07 239 ASN A C 1
ATOM 1738 O O . ASN A 1 233 ? 19.097 66.384 79.021 1.00 24.29 239 ASN A O 1
ATOM 1743 N N . GLY A 1 234 ? 20.799 64.930 78.976 1.00 22.99 240 GLY A N 1
ATOM 1744 C CA . GLY A 1 234 ? 21.305 65.443 77.721 1.00 22.77 240 GLY A CA 1
ATOM 1745 C C . GLY A 1 234 ? 20.370 65.120 76.575 1.00 23.98 240 GLY A C 1
ATOM 1746 O O . GLY A 1 234 ? 20.372 65.807 75.562 1.00 26.51 240 GLY A O 1
ATOM 1747 N N . ILE A 1 235 ? 19.587 64.055 76.715 1.00 22.69 241 ILE A N 1
ATOM 1748 C CA . ILE A 1 235 ? 18.658 63.643 75.667 1.00 22.40 241 ILE A CA 1
ATOM 1749 C C . ILE A 1 235 ? 17.274 64.289 75.799 1.00 23.02 241 ILE A C 1
ATOM 1750 O O . ILE A 1 235 ? 16.684 64.688 74.797 1.00 24.24 241 ILE A O 1
ATOM 1755 N N . MET A 1 236 ? 16.752 64.363 77.024 1.00 23.61 242 MET A N 1
ATOM 1756 C CA . MET A 1 236 ? 15.415 64.906 77.263 1.00 25.43 242 MET A CA 1
ATOM 1757 C C . MET A 1 236 ? 15.309 66.422 77.317 1.00 28.81 242 MET A C 1
ATOM 1758 O O . MET A 1 236 ? 14.376 66.942 76.656 1.00 30.97 242 MET A O 1
#

InterPro domains:
  IPR001254 Serine proteases, trypsin domain [PF00089] (1-232)
  IPR001254 Serine proteases, trypsin domain [PS50240] (1-236)
  IPR001254 Serine proteases, trypsin domain [SM00020] (1-232)
  IPR001254 Serine proteases, trypsin domain [cd00190] (1-231)
  IPR001314 Peptidase S1A, chymotrypsin family [PR00722] (31-46)
  IPR001314 Peptidase S1A, chymotrypsin family [PR00722] (89-103)
  IPR001314 Peptidase S1A, chymotrypsin family [PR00722] (180-192)
  IPR009003 Peptidase S1, PA clan [SSF50494] (1-236)
  IPR018114 Serine proteases, trypsin family, histidine active site [PS00134] (41-46)
  IPR033116 Serine proteases, trypsin family, serine active site [PS00135] (181-192)
  IPR050850 Peptidase S1 family, Elastase subfamily [PTHR24257] (1-233)

Solvent-accessible surface area: 9748 Å² total; per-residue (Å²): 0,14,31,40,111,86,4,140,76,32,55,22,18,29,5,1,0,0,15,66,96,54,58,119,48,59,110,21,44,6,1,0,1,1,11,94,82,6,21,0,1,0,0,0,62,6,5,60,47,115,124,81,20,74,0,3,1,6,15,11,38,44,121,68,133,74,64,118,32,36,98,12,71,28,97,42,51,68,62,24,112,34,36,78,72,134,74,52,24,29,5,89,1,0,0,0,0,96,2,73,81,100,3,75,78,74,95,4,0,82,69,10,42,51,4,81,61,107,57,117,19,91,85,95,13,44,0,44,0,0,1,0,0,57,44,51,75,70,11,99,79,14,62,23,2,21,28,0,111,0,24,6,19,50,72,80,47,0,36,43,118,37,62,33,13,105,45,6,75,90,40,15,17,5,0,19,12,41,77,39,3,0,6,85,11,1,20,1,0,0,0,0,0,70,26,150,64,58,71,61,0,2,0,1,5,10,27,37,14,127,94,14,3,53,23,90,99,54,1,1,0,0,4,28,0,1,32,10,30,88,49,2,82,69,61,58

Foldseek 3Di:
DADFWFDDQLPQQQKKFKWFDDPPDTGTFEIWGAAFQFKIKFFQVRPVDDTWIKIKGLDFQQPDDPPRIDIWGFDDKAQFPVDDPVQLLVASGMMMTGTPDTHDDDSNHDHAAADAAPDDDDAFFWWKQKFQQARWFVHDGHSGIGIHTWGWHDPVLCCPPVAVNSSHDPQKTFTHQARDFGYGSHGGTFTWTQDPRHTHGQWGFRDWDPVIGNHHRTTGMGRGRSNCPVVVVVVD

CATH classification: 2.40.10.10 (+1 more: 2.40.10.10)

Nearest PDB structures (foldseek):
  1elt-assembly1_A  TM=1.004E+00  e=2.125E-50  Salmo salar
  1hay-assembly1_B  TM=9.960E-01  e=8.775E-39  Sus scrofa
  1esa-assembly1_A  TM=9.965E-01  e=1.003E-37  Sus scrofa
  1eai-assembly1_A  TM=9.923E-01  e=1.814E-35  Sus scrofa
  1bru-assembly1_P  TM=9.915E-01  e=4.554E-35  Sus scrofa

B-factor: mean 14.55, std 8.52, range [4.73, 69.04]